Protein AF-A0A0R2RFJ9-F1 (afdb_monomer_lite)

Organism: NCBI:txid1655590

pLDDT: mean 85.54, std 13.29, range [42.47, 98.56]

Sequence (272 aa):
MATAYMTTFAGGTVNLLGNNNSTVYSGIRLNGSTTLNLAGDESLGTADLYVQGGTRTYNLGLTTGSSSAVTLANNLIITNGTTTTVMNIAPGDGKSLALNGLISSPSASGGLVSFGAGTISITGTNSYNAKSQIVGGGKLEVAKLATTTGSALGTAGEGTAANLTLDNGTLSYIGSGETNSRNFTIGTGGARIEANGTGLLRMNSTGTVATSGDGARTLTLAGANTANNSFYLKVADGAGGVTTVVKNGTGVWPLWVPVRLIRAGPRSGVGH

Foldseek 3Di:
DDDQDAAEDEEDEDEDAEDQQDSNQANYEYEYLYEYEDLYDAEHYDHEYHYEYPQHEYEYEHDPNYDQEHEHQEEHEDEYPDQRYEYEYEYEASHEYEYNYEYEYPDNHYEYEFEYQYEYEQADFYAHQAAYEFEHNGHYEYAFDAQPPGGSLHNNDAPDARRYEYELGEYEHAHCEDEHQHAHEYEQNAYEYEDAHNYEAENQHQEARHYDDADEYEYEYYYQAAYAHEDNHHYAQDHHYRYHYHYDYNHHYDYDDDDDPPPDDDPPDDDD

Structure (mmCIF, N/CA/C/O backbone):
data_AF-A0A0R2RFJ9-F1
#
_entry.id   AF-A0A0R2RFJ9-F1
#
loop_
_atom_site.group_PDB
_atom_site.id
_atom_site.type_symbol
_atom_site.label_atom_id
_atom_site.label_alt_id
_atom_site.label_comp_id
_atom_site.label_asym_id
_atom_site.label_entity_id
_atom_site.label_seq_id
_atom_site.pdbx_PDB_ins_code
_atom_site.Cartn_x
_atom_site.Cartn_y
_atom_site.Cartn_z
_atom_site.occupancy
_atom_site.B_iso_or_equiv
_atom_site.auth_seq_id
_atom_site.auth_comp_id
_atom_site.auth_asym_id
_atom_site.auth_atom_id
_atom_site.pdbx_PDB_model_num
ATOM 1 N N . MET A 1 1 ? 32.162 -10.722 -18.261 1.00 42.47 1 MET A N 1
ATOM 2 C CA . MET A 1 1 ? 31.371 -9.544 -17.850 1.00 42.47 1 MET A CA 1
ATOM 3 C C . MET A 1 1 ? 30.171 -9.471 -18.775 1.00 42.47 1 MET A C 1
ATOM 5 O O . MET A 1 1 ? 30.382 -9.378 -19.975 1.00 42.47 1 MET A O 1
ATOM 9 N N . ALA A 1 2 ? 28.949 -9.635 -18.268 1.00 45.03 2 ALA A N 1
ATOM 10 C CA . ALA A 1 2 ? 27.757 -9.479 -19.099 1.00 45.03 2 ALA A CA 1
ATOM 11 C C . ALA A 1 2 ? 27.531 -7.980 -19.338 1.00 45.03 2 ALA A C 1
ATOM 13 O O . ALA A 1 2 ? 27.410 -7.220 -18.379 1.00 45.03 2 ALA A O 1
ATOM 14 N N . THR A 1 3 ? 27.530 -7.549 -20.597 1.00 50.75 3 THR A N 1
ATOM 15 C CA . THR A 1 3 ? 27.195 -6.173 -20.973 1.00 50.75 3 THR A CA 1
ATOM 16 C C . THR A 1 3 ? 25.736 -5.921 -20.598 1.00 50.75 3 THR A C 1
ATOM 18 O O . THR A 1 3 ? 24.839 -6.530 -21.176 1.00 50.75 3 THR A O 1
ATOM 21 N N . ALA A 1 4 ? 25.486 -5.066 -19.605 1.00 53.50 4 ALA A N 1
ATOM 22 C CA . ALA A 1 4 ? 24.136 -4.601 -19.313 1.00 53.50 4 ALA A CA 1
ATOM 23 C C . ALA A 1 4 ? 23.712 -3.643 -20.434 1.00 53.50 4 ALA A C 1
ATOM 25 O O . ALA A 1 4 ? 24.302 -2.575 -20.601 1.00 53.50 4 ALA A O 1
ATOM 26 N N . TYR A 1 5 ? 22.721 -4.039 -21.227 1.00 61.53 5 TYR A N 1
ATOM 27 C CA . TYR A 1 5 ? 22.073 -3.131 -22.166 1.00 61.53 5 TYR A CA 1
ATOM 28 C C . TYR A 1 5 ? 21.188 -2.178 -21.358 1.00 61.53 5 TYR A C 1
ATOM 30 O O . TYR A 1 5 ? 20.535 -2.613 -20.422 1.00 61.53 5 TYR A O 1
ATOM 38 N N . MET A 1 6 ? 21.199 -0.879 -21.663 1.00 69.00 6 MET A N 1
ATOM 39 C CA . MET A 1 6 ? 20.204 0.059 -21.137 1.00 69.00 6 MET A CA 1
ATOM 40 C C . MET A 1 6 ? 19.249 0.417 -22.264 1.00 69.00 6 MET A C 1
ATOM 42 O O . MET A 1 6 ? 19.634 1.116 -23.203 1.00 69.00 6 MET A O 1
ATOM 46 N N . THR A 1 7 ? 18.001 -0.029 -22.164 1.00 76.94 7 THR A N 1
ATOM 47 C CA . THR A 1 7 ? 16.982 0.263 -23.177 1.00 76.94 7 THR A CA 1
ATOM 48 C C . THR A 1 7 ? 16.084 1.389 -22.685 1.00 76.94 7 THR A C 1
ATOM 50 O O . THR A 1 7 ? 15.430 1.262 -21.651 1.00 76.94 7 THR A O 1
ATOM 53 N N . THR A 1 8 ? 16.058 2.510 -23.411 1.00 83.31 8 THR A N 1
ATOM 54 C CA . THR A 1 8 ? 15.221 3.667 -23.061 1.00 83.31 8 THR A CA 1
ATOM 55 C C . THR A 1 8 ? 13.997 3.733 -23.966 1.00 83.31 8 THR A C 1
ATOM 57 O O . THR A 1 8 ? 14.134 3.759 -25.186 1.00 83.31 8 THR A O 1
ATOM 60 N N . PHE A 1 9 ? 12.810 3.822 -23.372 1.00 83.75 9 PHE A N 1
ATOM 61 C CA . PHE A 1 9 ? 11.545 3.990 -24.084 1.00 83.75 9 PHE A CA 1
ATOM 62 C C . PHE A 1 9 ? 10.891 5.306 -23.695 1.00 83.75 9 PHE A C 1
ATOM 64 O O . PHE A 1 9 ? 10.813 5.612 -22.505 1.00 83.75 9 PHE A O 1
ATOM 71 N N . ALA A 1 10 ? 10.377 6.065 -24.664 1.00 83.62 10 ALA A N 1
ATOM 72 C CA . ALA A 1 10 ? 9.783 7.367 -24.396 1.00 83.62 10 ALA A CA 1
ATOM 73 C C . ALA A 1 10 ? 8.363 7.523 -24.948 1.00 83.62 10 ALA A C 1
ATOM 75 O O . ALA A 1 10 ? 8.168 7.624 -26.155 1.00 83.62 10 ALA A O 1
ATOM 76 N N . GLY A 1 11 ? 7.385 7.598 -24.040 1.00 79.50 11 GLY A N 1
ATOM 77 C CA . GLY A 1 11 ? 5.966 7.719 -24.365 1.00 79.50 11 GLY A CA 1
ATOM 78 C C . GLY A 1 11 ? 5.347 6.427 -24.910 1.00 79.50 11 GLY A C 1
ATOM 79 O O . GLY A 1 11 ? 6.040 5.491 -25.302 1.00 79.50 11 GLY A O 1
ATOM 80 N N . GLY A 1 12 ? 4.014 6.386 -24.935 1.00 85.44 12 GLY A N 1
ATOM 81 C CA . GLY A 1 12 ? 3.258 5.296 -25.553 1.00 85.44 12 GLY A CA 1
ATOM 82 C C . GLY A 1 12 ? 3.237 4.008 -24.728 1.00 85.44 12 GLY A C 1
ATOM 83 O O . GLY A 1 12 ? 3.352 4.033 -23.503 1.00 85.44 12 GLY A O 1
ATOM 84 N N . THR A 1 13 ? 3.037 2.879 -25.409 1.00 86.50 13 THR A N 1
ATOM 85 C CA . THR A 1 13 ? 2.963 1.550 -24.788 1.00 86.50 13 THR A CA 1
ATOM 86 C C . THR A 1 13 ? 4.116 0.682 -25.272 1.00 86.50 13 THR A C 1
ATOM 88 O O . THR A 1 13 ? 4.321 0.530 -26.474 1.00 86.50 13 THR A O 1
ATOM 91 N N . VAL A 1 14 ? 4.842 0.092 -24.330 1.00 84.62 14 VAL A N 1
ATOM 92 C CA . VAL A 1 14 ? 5.913 -0.877 -24.543 1.00 84.62 14 VAL A CA 1
ATOM 93 C C . VAL A 1 14 ? 5.409 -2.223 -24.053 1.00 84.62 14 VAL A C 1
ATOM 95 O O . VAL A 1 14 ? 5.127 -2.385 -22.869 1.00 84.62 14 VAL A O 1
ATOM 98 N N . ASN A 1 15 ? 5.307 -3.191 -24.956 1.00 82.88 15 ASN A N 1
ATOM 99 C CA . ASN A 1 15 ? 4.945 -4.559 -24.610 1.00 82.88 15 ASN A CA 1
ATOM 100 C C . ASN A 1 15 ? 6.208 -5.417 -24.656 1.00 82.88 15 ASN A C 1
ATOM 102 O O . ASN A 1 15 ? 6.792 -5.585 -25.727 1.00 82.88 15 ASN A O 1
ATOM 106 N N . LEU A 1 16 ? 6.623 -5.958 -23.513 1.00 81.25 16 LEU A N 1
ATOM 107 C CA . LEU A 1 16 ? 7.670 -6.974 -23.468 1.00 81.25 16 LEU A CA 1
ATOM 108 C C . LEU A 1 16 ? 7.006 -8.344 -23.546 1.00 81.25 16 LEU A C 1
ATOM 110 O O . LEU A 1 16 ? 6.254 -8.727 -22.646 1.00 81.25 16 LEU A O 1
ATOM 114 N N . LEU A 1 17 ? 7.219 -9.025 -24.667 1.00 75.81 17 LEU A N 1
ATOM 115 C CA . LEU A 1 17 ? 6.609 -10.312 -24.990 1.00 75.81 17 LEU A CA 1
ATOM 116 C C . LEU A 1 17 ? 7.643 -11.432 -24.808 1.00 75.81 17 LEU A C 1
ATOM 118 O O . LEU A 1 17 ? 8.814 -11.240 -25.130 1.00 75.81 17 LEU A O 1
ATOM 122 N N . GLY A 1 18 ? 7.200 -12.620 -24.392 1.00 74.19 18 GLY A N 1
ATOM 123 C CA . GLY A 1 18 ? 8.079 -13.791 -24.261 1.00 74.19 18 GLY A CA 1
ATOM 124 C C . GLY A 1 18 ? 9.043 -13.695 -23.070 1.00 74.19 18 GLY A C 1
ATOM 125 O O . GLY A 1 18 ? 8.693 -13.119 -22.047 1.00 74.19 18 GLY A O 1
ATOM 126 N N . ASN A 1 19 ? 10.252 -14.255 -23.191 1.00 75.75 19 ASN A N 1
ATOM 127 C CA . ASN A 1 19 ? 11.196 -14.329 -22.070 1.00 75.75 19 ASN A CA 1
ATOM 128 C C . ASN A 1 19 ? 11.773 -12.958 -21.691 1.00 75.75 19 ASN A C 1
ATOM 130 O O . ASN A 1 19 ? 12.722 -12.459 -22.302 1.00 75.75 19 ASN A O 1
ATOM 134 N N . ASN A 1 20 ? 11.208 -12.390 -20.624 1.00 73.50 20 ASN A N 1
ATOM 135 C CA . ASN A 1 20 ? 11.595 -11.100 -20.059 1.00 73.50 20 ASN A CA 1
ATOM 136 C C . ASN A 1 20 ? 12.785 -11.200 -19.089 1.00 73.50 20 ASN A C 1
ATOM 138 O O . ASN A 1 20 ? 13.398 -10.181 -18.761 1.00 73.50 20 ASN A O 1
ATOM 142 N N . ASN A 1 21 ? 13.179 -12.413 -18.693 1.00 75.12 21 ASN A N 1
ATOM 143 C CA . ASN A 1 21 ? 14.357 -12.703 -17.875 1.00 75.12 21 ASN A CA 1
ATOM 144 C C . ASN A 1 21 ? 15.632 -12.8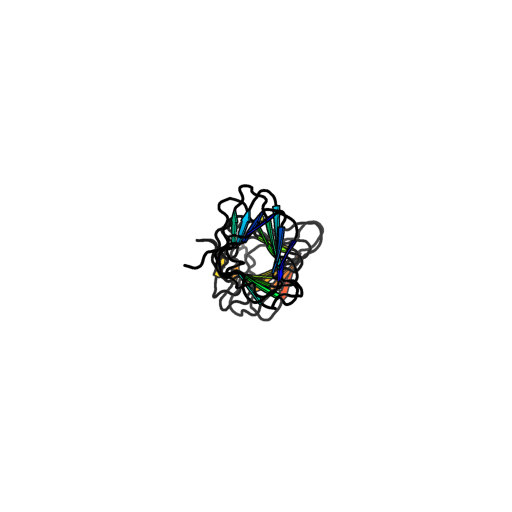09 -18.738 1.00 75.12 21 ASN A C 1
ATOM 146 O O . ASN A 1 21 ? 16.470 -13.695 -18.578 1.00 75.12 21 ASN A O 1
ATOM 150 N N . SER A 1 22 ? 15.759 -11.905 -19.708 1.00 69.62 22 SER A N 1
ATOM 151 C CA . SER A 1 22 ? 16.903 -11.807 -20.610 1.00 69.62 22 SER A CA 1
ATOM 152 C C . SER A 1 22 ? 17.732 -10.569 -20.280 1.00 69.62 22 SER A C 1
ATOM 154 O O . SER A 1 22 ? 17.201 -9.527 -19.892 1.00 69.62 22 SER A O 1
ATOM 156 N N . THR A 1 23 ? 19.047 -10.641 -20.500 1.00 65.56 23 THR A N 1
ATOM 157 C CA . THR A 1 23 ? 19.963 -9.495 -20.353 1.00 65.56 23 THR A CA 1
ATOM 158 C C . THR A 1 23 ? 19.635 -8.343 -21.308 1.00 65.56 23 THR A C 1
ATOM 160 O O . THR A 1 23 ? 20.031 -7.208 -21.048 1.00 65.56 23 THR A O 1
ATOM 163 N N . VAL A 1 24 ? 18.872 -8.609 -22.374 1.00 64.12 24 VAL A N 1
ATOM 164 C CA . VAL A 1 24 ? 18.349 -7.606 -23.320 1.00 64.12 24 VAL A CA 1
ATOM 165 C C . VAL A 1 24 ? 17.379 -6.631 -22.642 1.00 64.12 24 VAL A C 1
ATOM 167 O O . VAL A 1 24 ? 17.344 -5.450 -22.984 1.00 64.12 24 VAL A O 1
ATOM 170 N N . TYR A 1 25 ? 16.622 -7.111 -21.653 1.00 71.06 25 TYR A N 1
ATOM 171 C CA . TYR A 1 25 ? 15.654 -6.322 -20.882 1.00 71.06 25 TYR A CA 1
ATOM 172 C C . TYR A 1 25 ? 16.208 -5.862 -19.530 1.00 71.06 25 TYR A C 1
ATOM 174 O O . TYR A 1 25 ? 15.471 -5.383 -18.671 1.00 71.06 25 TYR A O 1
ATOM 182 N N . SER A 1 26 ? 17.519 -5.995 -19.338 1.00 70.94 26 SER A N 1
ATOM 183 C CA . SER A 1 26 ? 18.229 -5.382 -18.222 1.00 70.94 26 SER A CA 1
ATOM 184 C C . SER A 1 26 ? 18.178 -3.850 -18.357 1.00 70.94 26 SER A C 1
ATOM 186 O O . SER A 1 26 ? 18.133 -3.329 -19.467 1.00 70.94 26 SER A O 1
ATOM 188 N N . GLY A 1 27 ? 18.128 -3.110 -17.246 1.00 76.75 27 GLY A N 1
ATOM 189 C CA . GLY A 1 27 ? 18.356 -1.658 -17.235 1.00 76.75 27 GLY A CA 1
ATOM 190 C C . GLY A 1 27 ? 17.344 -0.829 -18.033 1.00 76.75 27 GLY A C 1
ATOM 191 O O . GLY A 1 27 ? 17.726 0.156 -18.673 1.00 76.75 27 GLY A O 1
ATOM 192 N N . ILE A 1 28 ? 16.066 -1.220 -18.033 1.00 84.56 28 ILE A N 1
ATOM 193 C CA . ILE A 1 28 ? 15.008 -0.484 -18.738 1.00 84.56 28 ILE A CA 1
ATOM 194 C C . ILE A 1 28 ? 14.825 0.894 -18.112 1.00 84.56 28 ILE A C 1
ATOM 196 O O . ILE A 1 28 ? 14.690 1.032 -16.898 1.00 84.56 28 ILE A O 1
ATOM 200 N N . ARG A 1 29 ? 14.748 1.919 -18.960 1.00 87.25 29 ARG A N 1
ATOM 201 C CA . ARG A 1 29 ? 14.409 3.285 -18.574 1.00 87.25 29 ARG A CA 1
ATOM 202 C C . ARG A 1 29 ? 13.150 3.743 -19.296 1.00 87.25 29 ARG A C 1
ATOM 204 O O . ARG A 1 29 ? 13.116 3.818 -20.522 1.00 87.25 29 ARG A O 1
ATOM 211 N N . LEU A 1 30 ? 12.117 4.076 -18.535 1.00 86.50 30 LEU A N 1
ATOM 212 C CA . LEU A 1 30 ? 10.879 4.647 -19.050 1.00 86.50 30 LEU A CA 1
ATOM 213 C C . LEU A 1 30 ? 10.932 6.172 -18.920 1.00 86.50 30 LEU A C 1
ATOM 215 O O . LEU A 1 30 ? 11.054 6.692 -17.813 1.00 86.50 30 LEU A O 1
ATOM 219 N N . ASN A 1 31 ? 10.808 6.867 -20.051 1.00 82.69 31 ASN A N 1
ATOM 220 C CA . ASN A 1 31 ? 10.899 8.319 -20.192 1.00 82.69 31 ASN A CA 1
ATOM 221 C C . ASN A 1 31 ? 9.645 8.914 -20.830 1.00 82.69 31 ASN A C 1
ATOM 223 O O . ASN A 1 31 ? 9.622 9.232 -22.011 1.00 82.69 31 ASN A O 1
ATOM 227 N N . GLY A 1 32 ? 8.561 9.127 -20.113 1.00 78.19 32 GLY A N 1
ATOM 228 C CA . GLY A 1 32 ? 7.307 9.380 -20.827 1.00 78.19 32 GLY A CA 1
ATOM 229 C C . GLY A 1 32 ? 6.125 9.222 -19.932 1.00 78.19 32 GLY A C 1
ATOM 230 O O . GLY A 1 32 ? 6.245 8.611 -18.886 1.00 78.19 32 GLY A O 1
ATOM 231 N N . SER A 1 33 ? 4.963 9.712 -20.339 1.00 81.94 33 SER A N 1
ATOM 232 C CA . SER A 1 33 ? 3.791 8.945 -19.937 1.00 81.94 33 SER A CA 1
ATOM 233 C C . SER A 1 33 ? 3.873 7.635 -20.721 1.00 81.94 33 SER A C 1
ATOM 235 O O . SER A 1 33 ? 3.503 7.599 -21.895 1.00 81.94 33 SER A O 1
ATOM 237 N N . THR A 1 34 ? 4.507 6.626 -20.119 1.00 83.31 34 THR A N 1
ATOM 238 C CA . THR A 1 34 ? 4.822 5.341 -20.749 1.00 83.31 34 THR A CA 1
ATOM 239 C C . THR A 1 34 ? 4.116 4.228 -19.990 1.00 83.31 34 THR A C 1
ATOM 241 O O . THR A 1 34 ? 4.196 4.142 -18.764 1.00 83.31 34 THR A O 1
ATOM 244 N N . THR A 1 35 ? 3.466 3.345 -20.732 1.00 85.00 35 THR A N 1
ATOM 245 C CA . THR A 1 35 ? 2.919 2.091 -20.221 1.00 85.00 35 THR A CA 1
ATOM 246 C C . THR A 1 35 ? 3.886 0.969 -20.563 1.00 85.00 35 THR A C 1
ATOM 248 O O . THR A 1 35 ? 4.157 0.741 -21.736 1.00 85.00 35 THR A O 1
ATOM 251 N N . LEU A 1 36 ? 4.412 0.276 -19.561 1.00 86.50 36 LEU A N 1
ATOM 252 C CA . LEU A 1 36 ? 5.177 -0.952 -19.715 1.00 86.50 36 LEU A CA 1
ATOM 253 C C . LEU A 1 36 ? 4.275 -2.138 -19.371 1.00 86.50 36 LEU A C 1
ATOM 255 O O . LEU A 1 36 ? 3.894 -2.328 -18.217 1.00 86.50 36 LEU A O 1
ATOM 259 N N . ASN A 1 37 ? 3.954 -2.949 -20.370 1.00 84.94 37 ASN A N 1
ATOM 260 C CA . ASN A 1 37 ? 3.232 -4.198 -20.187 1.00 84.94 37 ASN A CA 1
ATOM 261 C C . ASN A 1 37 ? 4.222 -5.360 -20.216 1.00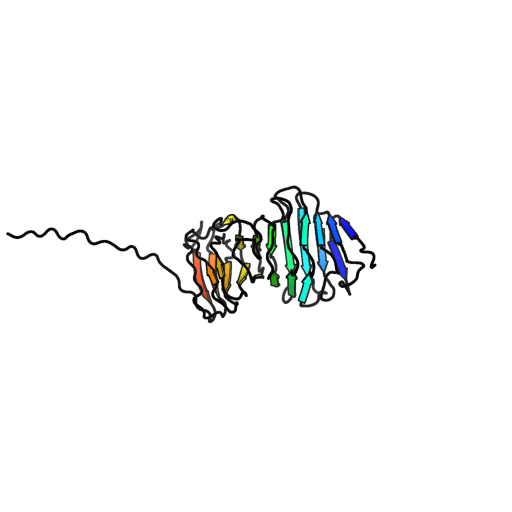 84.94 37 ASN A C 1
ATOM 263 O O . ASN A 1 37 ? 4.926 -5.564 -21.208 1.00 84.94 37 ASN A O 1
ATOM 267 N N . LEU A 1 38 ? 4.250 -6.145 -19.144 1.00 81.62 38 LEU A N 1
ATOM 268 C CA . LEU A 1 38 ? 5.060 -7.355 -19.045 1.00 81.62 38 LEU A CA 1
ATOM 269 C C . LEU A 1 38 ? 4.219 -8.552 -19.486 1.00 81.62 38 LEU A C 1
ATOM 271 O O . LEU A 1 38 ? 3.604 -9.197 -18.649 1.00 81.62 38 LEU A O 1
ATOM 275 N N . ALA A 1 39 ? 4.139 -8.848 -20.780 1.00 70.88 39 ALA A N 1
ATOM 276 C CA . ALA A 1 39 ? 3.330 -9.941 -21.339 1.00 70.88 39 ALA A CA 1
ATOM 277 C C . ALA A 1 39 ? 4.128 -11.253 -21.503 1.00 70.88 39 ALA A C 1
ATOM 279 O O . ALA A 1 39 ? 3.933 -11.990 -22.465 1.00 70.88 39 ALA A O 1
ATOM 280 N N . GLY A 1 40 ? 5.066 -11.503 -20.589 1.00 66.00 40 GLY A N 1
ATOM 281 C CA . GLY A 1 40 ? 6.046 -12.583 -20.663 1.00 66.00 40 GLY A CA 1
ATOM 282 C C . GLY A 1 40 ? 6.316 -13.248 -19.314 1.00 66.00 40 GLY A C 1
ATOM 283 O O . GLY A 1 40 ? 5.654 -12.922 -18.324 1.00 66.00 40 GLY A O 1
ATOM 284 N N . ASP A 1 41 ? 7.260 -14.183 -19.275 1.00 64.56 41 ASP A N 1
ATOM 285 C CA . ASP A 1 41 ? 7.498 -15.086 -18.146 1.00 64.56 41 ASP A CA 1
ATOM 286 C C . ASP A 1 41 ? 8.268 -14.461 -16.970 1.00 64.56 41 ASP A C 1
ATOM 288 O O . ASP A 1 41 ? 9.274 -13.779 -17.137 1.00 64.56 41 ASP A O 1
ATOM 292 N N . GLU A 1 42 ? 7.717 -14.743 -15.782 1.00 66.75 42 GLU A N 1
ATOM 293 C CA . GLU A 1 42 ? 8.222 -14.806 -14.397 1.00 66.75 42 GLU A CA 1
ATOM 294 C C . GLU A 1 42 ? 9.133 -13.705 -13.823 1.00 66.75 42 GLU A C 1
ATOM 296 O O . GLU A 1 42 ? 9.043 -13.456 -12.618 1.00 66.75 42 GLU A O 1
ATOM 301 N N . SER A 1 43 ? 9.957 -12.999 -14.606 1.00 72.44 43 SER A N 1
ATOM 302 C CA . SER A 1 43 ? 10.811 -11.918 -14.097 1.00 72.44 43 SER A CA 1
ATOM 303 C C . SER A 1 43 ? 11.208 -10.868 -15.142 1.00 72.44 43 SER A C 1
ATOM 305 O O . SER A 1 43 ? 11.401 -11.188 -16.312 1.00 72.44 43 SER A O 1
ATOM 307 N N . LEU A 1 44 ? 11.390 -9.611 -14.716 1.00 73.94 44 LEU A N 1
ATOM 308 C CA . LEU A 1 44 ? 11.993 -8.550 -15.536 1.00 73.94 44 LEU A CA 1
ATOM 309 C C . LEU A 1 44 ? 13.513 -8.476 -15.314 1.00 73.94 44 LEU A C 1
ATOM 311 O O . LEU A 1 44 ? 13.951 -7.879 -14.330 1.00 73.94 44 LEU A O 1
ATOM 315 N N . GLY A 1 45 ? 14.290 -9.021 -16.257 1.00 68.94 45 GLY A N 1
ATOM 316 C CA . GLY A 1 45 ? 15.744 -8.845 -16.382 1.00 68.94 45 GLY A CA 1
ATOM 317 C C . GLY A 1 45 ? 16.575 -9.048 -15.101 1.00 68.94 45 GLY A C 1
ATOM 318 O O . GLY A 1 45 ? 16.115 -9.568 -14.087 1.00 68.94 45 GLY A O 1
ATOM 319 N N . THR A 1 46 ? 17.842 -8.619 -15.142 1.00 73.06 46 THR A N 1
ATOM 320 C CA . THR A 1 46 ? 18.784 -8.719 -14.005 1.00 73.06 46 THR A CA 1
ATOM 321 C C . THR A 1 46 ? 19.274 -7.364 -13.485 1.00 73.06 46 THR A C 1
ATOM 323 O O . THR A 1 46 ? 20.216 -7.330 -12.700 1.00 73.06 46 THR A O 1
ATOM 326 N N . ALA A 1 47 ? 18.693 -6.248 -13.929 1.00 80.81 47 ALA A N 1
ATOM 327 C CA . ALA A 1 47 ? 19.036 -4.916 -13.430 1.00 80.81 47 ALA A CA 1
ATOM 328 C C . ALA A 1 47 ? 17.786 -4.078 -13.155 1.00 80.81 47 ALA A C 1
ATOM 330 O O . ALA A 1 47 ? 16.663 -4.508 -13.415 1.00 80.81 47 ALA A O 1
ATOM 331 N N . ASP A 1 48 ? 18.010 -2.889 -12.606 1.00 86.75 48 ASP A N 1
ATOM 332 C CA . ASP A 1 48 ? 16.967 -1.995 -12.119 1.00 86.75 48 ASP A CA 1
ATOM 333 C C . ASP A 1 48 ? 16.043 -1.484 -13.237 1.00 86.75 48 ASP A C 1
ATOM 335 O O . ASP A 1 48 ? 16.466 -1.240 -14.373 1.00 86.75 48 ASP A O 1
ATOM 339 N N . LEU A 1 49 ? 14.776 -1.266 -12.879 1.00 87.50 49 LEU A N 1
ATOM 340 C CA . LEU A 1 49 ? 13.804 -0.541 -13.690 1.00 87.50 49 LEU A CA 1
ATOM 341 C C . LEU A 1 49 ? 13.832 0.939 -13.295 1.00 87.50 49 LEU A C 1
ATOM 343 O O . LEU A 1 49 ? 13.520 1.299 -12.160 1.00 87.50 49 LEU A O 1
ATOM 347 N N . TYR A 1 50 ? 14.160 1.807 -14.246 1.00 86.88 50 TYR A N 1
ATOM 348 C CA . TYR A 1 50 ? 14.193 3.253 -14.061 1.00 86.88 50 TYR A CA 1
ATOM 349 C C . TYR A 1 50 ? 12.948 3.914 -14.646 1.00 86.88 50 TYR A C 1
ATOM 351 O O . TYR A 1 50 ? 12.550 3.647 -15.779 1.00 86.88 50 TYR A O 1
ATOM 359 N N . VAL A 1 51 ? 12.381 4.857 -13.903 1.00 84.75 51 VAL A N 1
ATOM 360 C CA . VAL A 1 51 ? 11.232 5.671 -14.311 1.00 84.75 51 VAL A CA 1
ATOM 361 C C . VAL A 1 51 ? 11.611 7.150 -14.191 1.00 84.75 51 VAL A C 1
ATOM 363 O O . VAL A 1 51 ? 11.925 7.585 -13.083 1.00 84.75 51 VAL A O 1
ATOM 366 N N . GLN A 1 52 ? 11.641 7.920 -15.294 1.00 78.56 52 GLN A N 1
ATOM 367 C CA . GLN A 1 52 ? 12.238 9.274 -15.323 1.00 78.56 52 GLN A CA 1
ATOM 368 C C . GLN A 1 52 ? 11.552 10.276 -16.269 1.00 78.56 52 GLN A C 1
ATOM 370 O O . GLN A 1 52 ? 11.111 9.917 -17.348 1.00 78.56 52 GLN A O 1
ATOM 375 N N . GLY A 1 53 ? 11.547 11.578 -15.944 1.00 66.19 53 GLY A N 1
ATOM 376 C CA . GLY A 1 53 ? 11.350 12.643 -16.954 1.00 66.19 53 GLY A CA 1
ATOM 377 C C . GLY A 1 53 ? 10.136 13.580 -16.821 1.00 66.19 53 GLY A C 1
ATOM 378 O O . GLY A 1 53 ? 9.407 13.764 -17.789 1.00 66.19 53 GLY A O 1
ATOM 379 N N . GLY A 1 54 ? 9.949 14.243 -15.678 1.00 64.06 54 GLY A N 1
ATOM 380 C CA . GLY A 1 54 ? 8.917 15.267 -15.407 1.00 64.06 54 GLY A CA 1
ATOM 381 C C . GLY A 1 54 ? 7.552 14.728 -14.941 1.00 64.06 54 GLY A C 1
ATOM 382 O O . GLY A 1 54 ? 7.370 13.519 -14.856 1.00 64.06 54 GLY A O 1
ATOM 383 N N . THR A 1 55 ? 6.584 15.609 -14.640 1.00 61.31 55 THR A N 1
ATOM 384 C CA . THR A 1 55 ? 5.208 15.259 -14.204 1.00 61.31 55 THR A CA 1
ATOM 385 C C . THR A 1 55 ? 4.544 14.250 -15.144 1.00 61.31 55 THR A C 1
ATOM 387 O O . THR A 1 55 ? 4.063 14.633 -16.212 1.00 61.31 55 THR A O 1
ATOM 390 N N . ARG A 1 56 ? 4.539 12.961 -14.784 1.00 71.62 56 ARG A N 1
ATOM 391 C CA . ARG A 1 56 ? 4.138 11.871 -15.686 1.00 71.62 56 ARG A CA 1
ATOM 392 C C . ARG A 1 56 ? 3.511 10.698 -14.945 1.00 71.62 56 ARG A C 1
ATOM 394 O O . ARG A 1 56 ? 3.780 10.470 -13.766 1.00 71.62 56 ARG A O 1
ATOM 401 N N . THR A 1 57 ? 2.674 9.972 -15.680 1.00 72.12 57 THR A N 1
ATOM 402 C CA . THR A 1 57 ? 2.062 8.713 -15.252 1.00 72.12 57 THR A CA 1
ATOM 403 C C . THR A 1 57 ? 2.784 7.566 -15.934 1.00 72.12 57 THR A C 1
ATOM 405 O O . THR A 1 57 ? 2.814 7.502 -17.163 1.00 72.12 57 THR A O 1
ATOM 408 N N . TYR A 1 58 ? 3.340 6.662 -15.139 1.00 77.50 58 TYR A N 1
ATOM 409 C CA . TYR A 1 58 ? 3.933 5.425 -15.630 1.00 77.50 58 TYR A CA 1
ATOM 410 C C . TYR A 1 58 ? 3.035 4.280 -15.233 1.00 77.50 58 TYR A C 1
ATOM 412 O O . TYR A 1 58 ? 2.643 4.199 -14.074 1.00 77.50 58 TYR A O 1
ATOM 420 N N . ASN A 1 59 ? 2.704 3.418 -16.183 1.00 79.81 59 ASN A N 1
ATOM 421 C CA . ASN A 1 59 ? 1.896 2.242 -15.902 1.00 79.81 59 ASN A CA 1
ATOM 422 C C . ASN A 1 59 ? 2.781 1.005 -16.015 1.00 79.81 59 ASN A C 1
ATOM 424 O O . ASN A 1 59 ? 3.458 0.834 -17.025 1.00 79.81 59 ASN A O 1
ATOM 428 N N . LEU A 1 60 ? 2.762 0.144 -15.006 1.00 83.12 60 LEU A N 1
ATOM 429 C CA . LEU A 1 60 ? 3.308 -1.206 -15.073 1.00 83.12 60 LEU A CA 1
ATOM 430 C C . LEU A 1 60 ? 2.156 -2.196 -14.990 1.00 83.12 60 LEU A C 1
ATOM 432 O O . LEU A 1 60 ? 1.485 -2.288 -13.962 1.00 83.12 60 LEU A O 1
ATOM 436 N N . GLY A 1 61 ? 1.911 -2.901 -16.087 1.00 81.81 61 GLY A N 1
ATOM 437 C CA . GLY A 1 61 ? 0.792 -3.826 -16.217 1.00 81.81 61 GLY A CA 1
ATOM 438 C C . GLY A 1 61 ? 1.238 -5.260 -16.464 1.00 81.81 61 GLY A C 1
ATOM 439 O O . GLY A 1 61 ? 2.226 -5.506 -17.160 1.00 81.81 61 GLY A O 1
ATOM 440 N N . LEU A 1 62 ? 0.464 -6.212 -15.940 1.00 82.12 62 LEU A N 1
ATOM 441 C CA . LEU A 1 62 ? 0.439 -7.591 -16.438 1.00 82.12 62 LEU A CA 1
ATOM 442 C C . LEU A 1 62 ? -0.836 -7.742 -17.271 1.00 82.12 62 LEU A C 1
ATOM 444 O O . LEU A 1 62 ? -1.933 -7.485 -16.779 1.00 82.12 62 LEU A O 1
ATOM 448 N N . THR A 1 63 ? -0.686 -8.132 -18.532 1.00 74.62 63 THR A N 1
ATOM 449 C CA . THR A 1 63 ? -1.776 -8.264 -19.510 1.00 74.62 63 THR A CA 1
ATOM 450 C C . THR A 1 63 ? -2.205 -9.727 -19.662 1.00 74.62 63 THR A C 1
ATOM 452 O O . THR A 1 63 ? -1.686 -10.617 -18.989 1.00 74.62 63 THR A O 1
ATOM 455 N N . THR A 1 64 ? -3.166 -10.010 -20.544 1.00 71.50 64 THR A N 1
ATOM 456 C CA . THR A 1 64 ? -3.684 -11.372 -20.773 1.00 71.50 64 THR A CA 1
ATOM 457 C C . THR A 1 64 ? -2.607 -12.375 -21.204 1.00 71.50 64 THR A C 1
ATOM 459 O O . THR A 1 64 ? -2.749 -13.559 -20.915 1.00 71.50 64 THR A O 1
ATOM 462 N N . GLY A 1 65 ? -1.520 -11.913 -21.833 1.00 72.31 65 GLY A N 1
ATOM 463 C CA . GLY A 1 65 ? -0.374 -12.746 -22.220 1.00 72.31 65 GLY A CA 1
ATOM 464 C C . GLY A 1 65 ? 0.651 -13.011 -21.109 1.00 72.31 65 GLY A C 1
ATOM 465 O O . GLY A 1 65 ? 1.566 -13.798 -21.315 1.00 72.31 65 GLY A O 1
ATOM 466 N N . SER A 1 66 ? 0.530 -12.371 -19.944 1.00 80.94 66 SER A N 1
ATOM 467 C CA . SER A 1 66 ? 1.487 -12.514 -18.837 1.00 80.94 66 SER A CA 1
ATOM 468 C C . SER A 1 66 ? 1.339 -13.838 -18.088 1.00 80.94 66 SER A C 1
ATOM 470 O O . SER A 1 66 ? 0.219 -14.326 -17.888 1.00 80.94 66 SER A O 1
ATOM 472 N N . SER A 1 67 ? 2.443 -14.342 -17.526 1.00 84.75 67 SER A N 1
ATOM 473 C CA . SER A 1 67 ? 2.387 -15.353 -16.460 1.00 84.75 67 SER A CA 1
ATOM 474 C C . SER A 1 67 ? 1.505 -14.888 -15.299 1.00 84.75 67 SER A C 1
ATOM 476 O O . SER A 1 67 ? 1.370 -13.692 -15.036 1.00 84.75 67 SER A O 1
ATOM 478 N N . SER A 1 68 ? 0.880 -15.835 -14.594 1.00 87.94 68 SER A N 1
ATOM 479 C CA . SER A 1 68 ? 0.016 -15.515 -13.447 1.00 87.94 68 SER A CA 1
ATOM 480 C C . SER A 1 68 ? 0.770 -14.899 -12.270 1.00 87.94 68 SER A C 1
ATOM 482 O O . SER A 1 68 ? 0.173 -14.172 -11.482 1.00 87.94 68 SER A O 1
ATOM 484 N N . ALA A 1 69 ? 2.079 -15.119 -12.189 1.00 88.62 69 ALA A N 1
ATOM 485 C CA . ALA A 1 69 ? 2.971 -14.421 -11.280 1.00 88.62 69 ALA A CA 1
ATOM 486 C C . ALA A 1 69 ? 4.184 -13.894 -12.055 1.00 88.62 69 ALA A C 1
ATOM 488 O O . ALA A 1 69 ? 4.761 -14.611 -12.874 1.00 88.62 69 ALA A O 1
ATOM 489 N N . VAL A 1 70 ? 4.558 -12.643 -11.799 1.00 87.06 70 VAL A N 1
ATOM 490 C CA . VAL A 1 70 ? 5.769 -12.007 -12.333 1.00 87.06 70 VAL A CA 1
ATOM 491 C C . VAL A 1 70 ? 6.503 -11.324 -11.188 1.00 87.06 70 VAL A C 1
ATOM 493 O O . VAL A 1 70 ? 5.882 -10.785 -10.272 1.00 87.06 70 VAL A O 1
ATOM 496 N N . THR A 1 71 ? 7.829 -11.329 -11.241 1.00 87.06 71 THR A N 1
ATOM 497 C CA . THR A 1 71 ? 8.691 -10.709 -10.237 1.00 87.06 71 THR A CA 1
ATOM 498 C C . THR A 1 71 ? 9.521 -9.586 -10.851 1.00 87.06 71 THR A C 1
ATOM 500 O O . THR A 1 71 ? 10.183 -9.753 -11.870 1.00 87.06 71 THR A O 1
ATOM 503 N N . LEU A 1 72 ? 9.552 -8.427 -10.206 1.00 87.38 72 LEU A N 1
ATOM 504 C CA . LEU A 1 72 ? 10.630 -7.465 -10.386 1.00 87.38 72 LEU A CA 1
ATOM 505 C C . LEU A 1 72 ? 11.682 -7.749 -9.314 1.00 87.38 72 LEU A C 1
ATOM 507 O O . LEU A 1 72 ? 11.524 -7.369 -8.152 1.00 87.38 72 LEU A O 1
ATOM 511 N N . ALA A 1 73 ? 12.725 -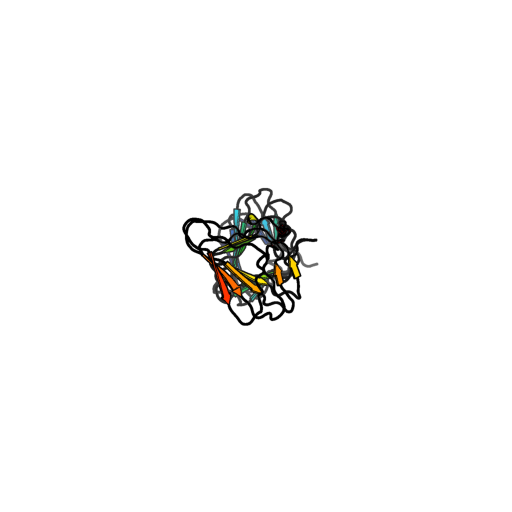8.485 -9.699 1.00 84.69 73 ALA A N 1
ATOM 512 C CA . ALA A 1 73 ? 13.741 -8.958 -8.761 1.00 84.69 73 ALA A CA 1
ATOM 513 C C . ALA A 1 73 ? 14.652 -7.828 -8.249 1.00 84.69 73 ALA A C 1
ATOM 515 O O . ALA A 1 73 ? 15.123 -7.884 -7.116 1.00 84.69 73 ALA A O 1
ATOM 516 N N . ASN A 1 74 ? 14.879 -6.811 -9.083 1.00 88.50 74 ASN A N 1
ATOM 517 C CA . ASN A 1 74 ? 15.784 -5.693 -8.818 1.00 88.50 74 ASN A CA 1
ATOM 518 C C . ASN A 1 74 ? 15.016 -4.421 -8.437 1.00 88.50 74 ASN A C 1
ATOM 520 O O . ASN A 1 74 ? 13.807 -4.456 -8.196 1.00 88.50 74 ASN A O 1
ATOM 524 N N . ASN A 1 75 ? 15.716 -3.292 -8.338 1.00 89.88 75 ASN A N 1
ATOM 525 C CA . ASN A 1 75 ? 15.131 -2.069 -7.808 1.00 89.88 75 ASN A CA 1
ATOM 526 C C . ASN A 1 75 ? 14.165 -1.425 -8.808 1.00 89.88 75 ASN A C 1
ATOM 528 O O . ASN A 1 75 ? 14.377 -1.445 -10.024 1.00 89.88 75 ASN A O 1
ATOM 532 N N . LEU A 1 76 ? 13.135 -0.777 -8.270 1.00 89.75 76 LEU A N 1
ATOM 533 C CA . LEU A 1 76 ? 12.312 0.183 -8.996 1.00 89.75 76 LEU A CA 1
ATOM 534 C C . LEU A 1 76 ? 12.762 1.588 -8.591 1.00 89.75 76 LEU A C 1
ATOM 536 O O . LEU A 1 76 ? 12.528 2.037 -7.467 1.00 89.75 76 LEU A O 1
ATOM 540 N N . ILE A 1 77 ? 13.419 2.291 -9.507 1.00 88.69 77 ILE A N 1
ATOM 541 C CA . ILE A 1 77 ? 14.023 3.597 -9.243 1.00 88.69 77 ILE A CA 1
ATOM 542 C C . ILE A 1 77 ? 13.197 4.685 -9.926 1.00 88.69 77 ILE A C 1
ATOM 544 O O . ILE A 1 77 ? 13.298 4.922 -11.134 1.00 88.69 77 ILE A O 1
ATOM 548 N N . ILE A 1 78 ? 12.410 5.402 -9.127 1.00 86.12 78 ILE A N 1
ATOM 549 C CA . ILE A 1 78 ? 11.574 6.516 -9.571 1.00 86.12 78 ILE A CA 1
ATOM 550 C C . ILE A 1 78 ? 12.406 7.795 -9.487 1.00 86.12 78 ILE A C 1
ATOM 552 O O . ILE A 1 78 ? 12.510 8.443 -8.450 1.00 86.12 78 ILE A O 1
ATOM 556 N N . THR A 1 79 ? 13.058 8.144 -10.589 1.00 77.62 79 THR A N 1
ATOM 557 C CA . THR A 1 79 ? 14.025 9.241 -10.671 1.00 77.62 79 THR A CA 1
ATOM 558 C C . THR A 1 79 ? 13.374 10.444 -11.338 1.00 77.62 79 THR A C 1
ATOM 560 O O . THR A 1 79 ? 13.432 10.605 -12.555 1.00 77.62 79 THR A O 1
ATOM 563 N N . ASN A 1 80 ? 12.727 11.308 -10.550 1.00 69.12 80 ASN A N 1
ATOM 564 C CA . ASN A 1 80 ? 12.142 12.526 -11.099 1.00 69.12 80 ASN A CA 1
ATOM 565 C C . ASN A 1 80 ? 12.287 13.748 -10.193 1.00 69.12 80 ASN A C 1
ATOM 567 O O . ASN A 1 80 ? 12.185 13.643 -8.981 1.00 69.12 80 ASN A O 1
ATOM 571 N N . GLY A 1 81 ? 12.524 14.922 -10.770 1.00 54.66 81 GLY A N 1
ATOM 572 C CA . GLY A 1 81 ? 12.757 16.167 -10.027 1.00 54.66 81 GLY A CA 1
ATOM 573 C C . GLY A 1 81 ? 11.489 16.894 -9.557 1.00 54.66 81 GLY A C 1
ATOM 574 O O . GLY A 1 81 ? 11.610 18.000 -9.043 1.00 54.66 81 GLY A O 1
ATOM 575 N N . THR A 1 82 ? 10.282 16.335 -9.751 1.00 59.78 82 THR A N 1
ATOM 576 C CA . THR A 1 82 ? 9.004 17.029 -9.476 1.00 59.78 82 THR A CA 1
ATOM 577 C C . THR A 1 82 ? 8.006 16.170 -8.693 1.00 59.78 82 THR A C 1
ATOM 579 O O . THR A 1 82 ? 7.847 14.985 -8.966 1.00 59.78 82 THR A O 1
ATOM 582 N N . THR A 1 83 ? 7.278 16.778 -7.750 1.00 57.81 83 THR A N 1
ATOM 583 C CA . THR A 1 83 ? 6.400 16.154 -6.727 1.00 57.81 83 THR A CA 1
ATOM 584 C C . THR A 1 83 ? 5.181 15.365 -7.237 1.00 57.81 83 THR A C 1
ATOM 586 O O . THR A 1 83 ? 4.419 14.823 -6.443 1.00 57.81 83 THR A O 1
ATOM 589 N N . THR A 1 84 ? 4.969 15.275 -8.547 1.00 65.44 84 THR A N 1
ATOM 590 C CA . THR A 1 84 ? 3.718 14.803 -9.173 1.00 65.44 84 THR A CA 1
ATOM 591 C C . THR A 1 84 ? 3.867 13.508 -9.969 1.00 65.44 84 THR A C 1
ATOM 593 O O . THR A 1 84 ? 2.919 13.073 -10.617 1.00 65.44 84 THR A O 1
ATOM 596 N N . THR A 1 85 ? 5.048 12.884 -9.963 1.00 74.12 85 THR A N 1
ATOM 597 C CA . THR A 1 85 ? 5.233 11.594 -10.645 1.00 74.12 85 THR A CA 1
ATOM 598 C C . THR A 1 85 ? 4.470 10.498 -9.918 1.00 74.12 85 THR A C 1
ATOM 600 O O . THR A 1 85 ? 4.629 10.338 -8.704 1.00 74.12 85 THR A O 1
ATOM 603 N N . VAL A 1 86 ? 3.682 9.736 -10.674 1.00 77.94 86 VAL A N 1
ATOM 604 C CA . VAL A 1 86 ? 2.894 8.610 -10.173 1.00 77.94 86 VAL A CA 1
ATOM 605 C C . VAL A 1 86 ? 3.285 7.345 -10.927 1.00 77.94 86 VAL A C 1
ATOM 607 O O . VAL A 1 86 ? 3.309 7.326 -12.161 1.00 77.94 86 VAL A O 1
ATOM 610 N N . MET A 1 87 ? 3.579 6.292 -10.167 1.00 87.19 87 MET A N 1
ATOM 611 C CA . MET A 1 87 ? 3.745 4.939 -10.672 1.00 87.19 87 MET A CA 1
ATOM 612 C C . MET A 1 87 ? 2.446 4.167 -10.448 1.00 87.19 87 MET A C 1
ATOM 614 O O . MET A 1 87 ? 2.177 3.699 -9.342 1.00 87.19 87 MET A O 1
ATOM 618 N N . ASN A 1 88 ? 1.650 4.031 -11.500 1.00 89.06 88 ASN A N 1
ATOM 619 C CA . ASN A 1 88 ? 0.512 3.131 -11.519 1.00 89.06 88 ASN A CA 1
ATOM 620 C C . ASN A 1 88 ? 1.008 1.709 -11.761 1.00 89.06 88 ASN A C 1
ATOM 622 O O . ASN A 1 88 ? 1.753 1.440 -12.704 1.00 89.06 88 ASN A O 1
ATOM 626 N N . ILE A 1 89 ? 0.561 0.780 -10.936 1.00 91.06 89 ILE A N 1
ATOM 627 C CA . ILE A 1 89 ? 0.848 -0.637 -11.083 1.00 91.06 89 ILE A CA 1
ATOM 628 C C . ILE A 1 89 ? -0.492 -1.358 -11.097 1.00 91.06 89 ILE A C 1
ATOM 630 O O . ILE A 1 89 ? -1.275 -1.247 -10.153 1.00 91.06 89 ILE A O 1
ATOM 634 N N . ALA A 1 90 ? -0.758 -2.054 -12.197 1.00 90.31 90 ALA A N 1
ATOM 635 C CA . ALA A 1 90 ? -2.043 -2.677 -12.465 1.00 90.31 90 ALA A CA 1
ATOM 636 C C . ALA A 1 90 ? -1.865 -4.090 -13.028 1.00 90.31 90 ALA A C 1
ATOM 638 O O . ALA A 1 90 ? -1.963 -4.302 -14.242 1.00 90.31 90 ALA A O 1
ATOM 639 N N . PRO A 1 91 ? -1.571 -5.083 -12.172 1.00 88.62 91 PRO A N 1
ATOM 640 C CA . PRO A 1 91 ? -1.637 -6.472 -12.586 1.00 88.62 91 PRO A CA 1
ATOM 641 C C . PRO A 1 91 ? -3.092 -6.814 -12.944 1.00 88.62 91 PRO A C 1
ATOM 643 O O . PRO A 1 91 ? -4.023 -6.404 -12.247 1.00 88.62 91 PRO A O 1
ATOM 646 N N . GLY A 1 92 ? -3.295 -7.529 -14.053 1.00 86.25 92 GLY A N 1
ATOM 647 C CA . GLY A 1 92 ? -4.621 -7.997 -14.459 1.00 86.25 92 GLY A CA 1
ATOM 648 C C . GLY A 1 92 ? -5.258 -8.953 -13.444 1.00 86.25 92 GLY A C 1
ATOM 649 O O . GLY A 1 92 ? -4.605 -9.434 -12.519 1.00 86.25 92 GLY A O 1
ATOM 650 N N . ASP A 1 93 ? -6.544 -9.251 -13.628 1.00 88.88 93 ASP A N 1
ATOM 651 C CA . ASP A 1 93 ? -7.265 -10.188 -12.761 1.00 88.88 93 ASP A CA 1
ATOM 652 C C . ASP A 1 93 ? -6.587 -11.570 -12.714 1.00 88.88 93 ASP A C 1
ATOM 654 O O . ASP A 1 93 ? -6.073 -12.070 -13.721 1.00 88.88 93 ASP A O 1
ATOM 658 N N . GLY A 1 94 ? -6.527 -12.163 -11.521 1.00 88.31 94 GLY A N 1
ATOM 659 C CA . GLY A 1 94 ? -5.804 -13.412 -11.262 1.00 88.31 94 GLY A CA 1
ATOM 660 C C . GLY A 1 94 ? -4.279 -13.336 -11.444 1.00 88.31 94 GLY A C 1
ATOM 661 O O . GLY A 1 94 ? -3.619 -14.377 -11.421 1.00 88.31 94 GLY A O 1
ATOM 662 N N . LYS A 1 95 ? -3.704 -12.140 -11.640 1.00 90.44 95 LYS A N 1
ATOM 663 C CA . LYS A 1 95 ? -2.256 -11.926 -11.767 1.00 90.44 95 LYS A CA 1
ATOM 664 C C . LYS A 1 95 ? -1.654 -11.359 -10.484 1.00 90.44 95 LYS A C 1
ATOM 666 O O . LYS A 1 95 ? -2.291 -10.582 -9.772 1.00 90.44 95 LYS A O 1
ATOM 671 N N . SER A 1 96 ? -0.395 -11.704 -10.228 1.00 91.50 96 SER A N 1
ATOM 672 C CA . SER A 1 96 ? 0.404 -11.162 -9.131 1.00 91.50 96 SER A CA 1
ATOM 673 C C . SER A 1 96 ? 1.729 -10.590 -9.630 1.00 91.50 96 SER A C 1
ATOM 675 O O . SER A 1 96 ? 2.411 -11.213 -10.444 1.00 91.50 96 SER A O 1
ATOM 677 N N . LEU A 1 97 ? 2.097 -9.409 -9.134 1.00 91.62 97 LEU A N 1
ATOM 678 C CA . LEU A 1 97 ? 3.396 -8.784 -9.359 1.00 91.62 97 LEU A CA 1
ATOM 679 C C . LEU A 1 97 ? 4.131 -8.602 -8.028 1.00 91.62 97 LEU A C 1
ATOM 681 O O . LEU A 1 97 ? 3.726 -7.794 -7.192 1.00 91.62 97 LEU A O 1
ATOM 685 N N . ALA A 1 98 ? 5.232 -9.324 -7.848 1.00 92.38 98 ALA A N 1
ATOM 686 C CA . ALA A 1 98 ? 6.115 -9.164 -6.698 1.00 92.38 98 ALA A CA 1
ATOM 687 C C . ALA A 1 98 ? 7.191 -8.109 -6.988 1.00 92.38 98 ALA A C 1
ATOM 689 O O . ALA A 1 98 ? 7.908 -8.211 -7.982 1.00 92.38 98 ALA A O 1
ATOM 690 N N . LEU A 1 99 ? 7.320 -7.102 -6.126 1.00 92.56 99 LEU A N 1
ATOM 691 C CA . LEU A 1 99 ? 8.383 -6.095 -6.176 1.00 92.56 99 LEU A CA 1
ATOM 692 C C . LEU A 1 99 ? 9.374 -6.402 -5.049 1.00 92.56 99 LEU A C 1
ATOM 694 O O . LEU A 1 99 ? 9.140 -6.048 -3.891 1.00 92.56 99 LEU A O 1
ATOM 698 N N . ASN A 1 100 ? 10.453 -7.111 -5.385 1.00 90.88 100 ASN A N 1
ATOM 699 C CA . ASN A 1 100 ? 11.384 -7.653 -4.391 1.00 90.88 100 ASN A CA 1
ATOM 700 C C . ASN A 1 100 ? 12.561 -6.717 -4.097 1.00 90.88 100 ASN A C 1
ATOM 702 O O . ASN A 1 100 ? 13.096 -6.744 -2.988 1.00 90.88 100 ASN A O 1
ATOM 706 N N . GLY A 1 101 ? 12.972 -5.907 -5.075 1.00 91.12 101 GLY A N 1
ATOM 707 C CA . GLY A 1 101 ? 14.024 -4.913 -4.886 1.00 91.12 101 GLY A CA 1
ATOM 708 C C . GLY A 1 101 ? 13.542 -3.642 -4.188 1.00 91.12 101 GLY A C 1
ATOM 709 O O . GLY A 1 101 ? 12.359 -3.460 -3.896 1.00 91.12 101 GLY A O 1
ATOM 710 N N . LEU A 1 102 ? 14.483 -2.729 -3.939 1.00 92.00 102 LEU A N 1
ATOM 711 C CA . LEU A 1 102 ? 14.197 -1.435 -3.329 1.00 92.00 102 LEU A CA 1
ATOM 712 C C . LEU A 1 102 ? 13.347 -0.579 -4.275 1.00 92.00 102 LEU A C 1
ATOM 714 O O . LEU A 1 102 ? 13.751 -0.298 -5.405 1.00 92.00 102 LEU A O 1
ATOM 718 N N . ILE A 1 103 ? 12.217 -0.076 -3.786 1.00 92.19 103 ILE A N 1
ATOM 719 C CA . ILE A 1 103 ? 11.504 1.029 -4.428 1.00 92.19 103 ILE A CA 1
ATOM 720 C C . ILE A 1 103 ? 12.041 2.332 -3.839 1.00 92.19 103 ILE A C 1
ATOM 722 O O . ILE A 1 103 ? 11.895 2.599 -2.640 1.00 92.19 103 ILE A O 1
ATOM 726 N N . SER A 1 104 ? 12.674 3.150 -4.675 1.00 90.56 104 SER A N 1
ATOM 727 C CA . SER A 1 104 ? 13.310 4.397 -4.241 1.00 90.56 104 SER A CA 1
ATOM 728 C C . SER A 1 104 ? 12.919 5.579 -5.112 1.00 90.56 104 SER A C 1
ATOM 730 O O . SER A 1 104 ? 12.694 5.441 -6.315 1.00 90.56 104 SER A O 1
ATOM 732 N N . SER A 1 105 ? 12.888 6.759 -4.498 1.00 84.88 105 SER A N 1
ATOM 733 C CA . SER A 1 105 ? 12.880 8.031 -5.208 1.00 84.88 105 SER A CA 1
ATOM 734 C C . SER A 1 105 ? 13.861 9.002 -4.536 1.00 84.88 105 SER A C 1
ATOM 736 O O . SER A 1 105 ? 13.821 9.169 -3.318 1.00 84.88 105 SER A O 1
ATOM 738 N N . PRO A 1 106 ? 14.778 9.646 -5.284 1.00 67.81 106 PRO A N 1
ATOM 739 C CA . PRO A 1 106 ? 15.734 10.596 -4.713 1.00 67.81 106 PRO A CA 1
ATOM 740 C C . PRO A 1 106 ? 15.113 11.970 -4.395 1.00 67.81 106 PRO A C 1
ATOM 742 O O . PRO A 1 106 ? 15.827 12.893 -4.018 1.00 67.81 106 PRO A O 1
ATOM 745 N N . SER A 1 107 ? 13.800 12.147 -4.563 1.00 64.88 107 SER A N 1
ATOM 746 C CA . SER A 1 107 ? 13.088 13.411 -4.333 1.00 64.88 107 SER A CA 1
ATOM 747 C C . SER A 1 107 ? 11.712 13.155 -3.710 1.00 64.88 107 SER A C 1
ATOM 749 O O . SER A 1 107 ? 11.287 12.010 -3.610 1.00 64.88 107 SER A O 1
ATOM 751 N N . ALA A 1 108 ? 10.989 14.215 -3.324 1.00 60.62 108 ALA A N 1
ATOM 752 C CA . ALA A 1 108 ? 9.606 14.175 -2.815 1.00 60.62 108 ALA A CA 1
ATOM 753 C C . ALA A 1 108 ? 8.545 13.680 -3.838 1.00 60.62 108 ALA A C 1
ATOM 755 O O . ALA A 1 108 ? 7.375 14.055 -3.771 1.00 60.62 108 ALA A O 1
ATOM 756 N N . SER A 1 109 ? 8.961 12.917 -4.847 1.00 62.44 109 SER A N 1
ATOM 757 C CA . SER A 1 109 ? 8.159 12.453 -5.977 1.00 62.44 109 SER A CA 1
ATOM 758 C C . SER A 1 109 ? 8.015 10.934 -5.982 1.00 62.44 109 SER A C 1
ATOM 760 O O . SER A 1 109 ? 8.754 10.233 -5.291 1.00 62.44 109 SER A O 1
ATOM 762 N N . GLY A 1 110 ? 7.090 10.416 -6.796 1.00 63.34 110 GLY A N 1
ATOM 763 C CA . GLY A 1 110 ? 6.987 8.980 -7.049 1.00 63.34 110 GLY A CA 1
ATOM 764 C C . GLY A 1 110 ? 6.006 8.273 -6.129 1.00 63.34 110 GLY A C 1
ATOM 765 O O . GLY A 1 110 ? 6.378 7.326 -5.444 1.00 63.34 110 GLY A O 1
ATOM 766 N N . GLY A 1 111 ? 4.758 8.747 -6.096 1.00 77.81 111 GLY A N 1
ATOM 767 C CA . GLY A 1 111 ? 3.696 8.024 -5.401 1.00 77.81 111 GLY A CA 1
ATOM 768 C C . GLY A 1 111 ? 3.428 6.683 -6.081 1.00 77.81 111 GLY A C 1
ATOM 769 O O . GLY A 1 111 ? 3.510 6.584 -7.307 1.00 77.81 111 GLY A O 1
ATOM 770 N N . LEU A 1 112 ? 3.105 5.662 -5.291 1.00 88.69 112 LEU A N 1
ATOM 771 C CA . LEU A 1 112 ? 2.696 4.352 -5.795 1.00 88.69 112 LEU A CA 1
ATOM 772 C C . LEU A 1 112 ? 1.170 4.296 -5.850 1.00 88.69 112 LEU A C 1
ATOM 774 O O . LEU A 1 112 ? 0.512 4.561 -4.846 1.00 88.69 112 LEU A O 1
ATOM 778 N N . VAL A 1 113 ? 0.606 3.915 -6.988 1.00 89.19 113 VAL A N 1
ATOM 779 C CA . VAL A 1 113 ? -0.828 3.656 -7.130 1.00 89.19 113 VAL A CA 1
ATOM 780 C C . VAL A 1 113 ? -1.013 2.199 -7.527 1.00 89.19 113 VAL A C 1
ATOM 782 O O . VAL A 1 113 ? -0.642 1.793 -8.622 1.00 89.19 113 VAL A O 1
ATOM 785 N N . SER A 1 114 ? -1.596 1.410 -6.633 1.00 86.81 114 SER A N 1
ATOM 786 C CA . SER A 1 114 ? -2.120 0.081 -6.938 1.00 86.81 114 SER A CA 1
ATOM 787 C C . SER A 1 114 ? -3.529 0.237 -7.510 1.00 86.81 114 SER A C 1
ATOM 789 O O . SER A 1 114 ? -4.391 0.818 -6.848 1.00 86.81 114 SER A O 1
ATOM 791 N N . PHE A 1 115 ? -3.753 -0.247 -8.732 1.00 87.38 115 PHE A N 1
ATOM 792 C CA . PHE A 1 115 ? -5.056 -0.226 -9.410 1.00 87.38 115 PHE A CA 1
ATOM 793 C C . PHE A 1 115 ? -5.362 -1.597 -10.029 1.00 87.38 115 PHE A C 1
ATOM 795 O O . PHE A 1 115 ? -4.445 -2.363 -10.306 1.00 87.38 115 PHE A O 1
ATOM 802 N N . GLY A 1 116 ? -6.630 -1.900 -10.306 1.00 83.00 116 GLY A N 1
ATOM 803 C CA . GLY A 1 116 ? -7.024 -3.112 -11.032 1.00 83.00 116 GLY A CA 1
ATOM 804 C C . GLY A 1 116 ? -7.136 -4.349 -10.139 1.00 83.00 116 GLY A C 1
ATOM 805 O O . GLY A 1 116 ? -6.809 -4.310 -8.964 1.00 83.00 116 GLY A O 1
ATOM 806 N N . ALA A 1 117 ? -7.648 -5.452 -10.685 1.00 84.31 117 ALA A N 1
ATOM 807 C CA . ALA A 1 117 ? -8.078 -6.610 -9.889 1.00 84.31 117 ALA A CA 1
ATOM 808 C C . ALA A 1 117 ? -6.944 -7.556 -9.434 1.00 84.31 117 ALA A C 1
ATOM 810 O O . ALA A 1 117 ? -7.192 -8.490 -8.673 1.00 84.31 117 ALA A O 1
ATOM 811 N N . GLY A 1 118 ? -5.711 -7.353 -9.903 1.00 91.25 118 GLY A N 1
ATOM 812 C CA . GLY A 1 118 ? -4.572 -8.186 -9.534 1.00 91.25 118 GLY A CA 1
ATOM 813 C C . GLY A 1 118 ? -3.922 -7.810 -8.199 1.00 91.25 118 GLY A C 1
ATOM 814 O O . GLY A 1 118 ? -4.293 -6.848 -7.524 1.00 91.25 118 GLY A O 1
ATOM 815 N N . THR A 1 119 ? -2.919 -8.594 -7.809 1.00 94.00 119 THR A N 1
ATOM 816 C CA . THR A 1 119 ? -2.190 -8.432 -6.542 1.00 94.00 119 THR A CA 1
ATOM 817 C C . THR A 1 119 ? -0.796 -7.865 -6.777 1.00 94.00 119 THR A C 1
ATOM 819 O O . THR A 1 119 ? -0.068 -8.315 -7.655 1.00 94.00 119 THR A O 1
ATOM 822 N N . ILE A 1 120 ? -0.397 -6.893 -5.967 1.00 95.81 120 ILE A N 1
ATOM 823 C CA . ILE A 1 120 ? 0.987 -6.425 -5.877 1.00 95.81 120 ILE A CA 1
ATOM 824 C C . ILE A 1 120 ? 1.532 -6.877 -4.531 1.00 95.81 120 ILE A C 1
ATOM 826 O O . ILE A 1 120 ? 0.882 -6.645 -3.516 1.00 95.81 120 ILE A O 1
ATOM 830 N N . SER A 1 121 ? 2.717 -7.479 -4.501 1.00 95.81 121 SER A N 1
ATOM 831 C CA . SER A 1 121 ? 3.385 -7.871 -3.257 1.00 95.81 121 SER A CA 1
ATOM 832 C C . SER A 1 121 ? 4.654 -7.051 -3.047 1.00 95.81 121 SER A C 1
ATOM 834 O O . SER A 1 121 ? 5.514 -6.995 -3.925 1.00 95.81 121 SER A O 1
ATOM 836 N N . ILE A 1 122 ? 4.758 -6.397 -1.888 1.00 95.88 122 ILE A N 1
ATOM 837 C CA . ILE A 1 122 ? 5.903 -5.584 -1.471 1.00 95.88 122 ILE A CA 1
ATOM 838 C C . ILE A 1 122 ? 6.289 -5.982 -0.045 1.00 95.88 122 ILE A C 1
ATOM 840 O O . ILE A 1 122 ? 5.704 -5.535 0.944 1.00 95.88 122 ILE A O 1
ATOM 844 N N . THR A 1 123 ? 7.296 -6.837 0.082 1.00 94.44 123 THR A N 1
ATOM 845 C CA . THR A 1 123 ? 7.726 -7.378 1.384 1.00 94.44 123 THR A CA 1
ATOM 846 C C . THR A 1 123 ? 8.947 -6.655 1.962 1.00 94.44 123 THR A C 1
ATOM 848 O O . THR A 1 123 ? 9.201 -6.728 3.167 1.00 94.44 123 THR A O 1
ATOM 851 N N . GLY A 1 124 ? 9.682 -5.930 1.114 1.00 93.31 124 GLY A N 1
ATOM 852 C CA . GLY A 1 124 ? 10.874 -5.168 1.472 1.00 93.31 124 GLY A CA 1
ATOM 853 C C . GLY A 1 124 ? 10.602 -3.827 2.164 1.00 93.31 124 GLY A C 1
ATOM 854 O O . GLY A 1 124 ? 9.466 -3.407 2.387 1.00 93.31 124 GLY A O 1
ATOM 855 N N . THR A 1 125 ? 11.695 -3.147 2.508 1.00 94.00 125 THR A N 1
ATOM 856 C CA . THR A 1 125 ? 11.698 -1.784 3.051 1.00 94.00 125 THR A CA 1
ATOM 857 C C . THR A 1 125 ? 12.027 -0.804 1.928 1.00 94.00 125 THR A C 1
ATOM 859 O O . THR A 1 125 ? 13.093 -0.906 1.328 1.00 94.00 125 THR A O 1
ATOM 862 N N . ASN A 1 126 ? 11.136 0.153 1.672 1.00 94.00 126 ASN A N 1
ATOM 863 C CA . ASN A 1 126 ? 11.253 1.120 0.585 1.00 94.00 126 ASN A CA 1
ATOM 864 C C . ASN A 1 126 ? 11.556 2.532 1.083 1.00 94.00 126 ASN A C 1
ATOM 866 O O . ASN A 1 126 ? 11.175 2.906 2.196 1.00 94.00 126 ASN A O 1
ATOM 870 N N . SER A 1 127 ? 12.211 3.325 0.229 1.00 91.69 127 SER A N 1
ATOM 871 C CA . SER A 1 127 ? 12.700 4.669 0.560 1.00 91.69 127 SER A CA 1
ATOM 872 C C . SER A 1 127 ? 11.978 5.809 -0.159 1.00 91.69 127 SER A C 1
ATOM 874 O O . SER A 1 127 ? 12.201 6.964 0.199 1.00 91.69 127 SER A O 1
ATOM 876 N N . TYR A 1 128 ? 11.081 5.521 -1.111 1.00 89.94 128 TYR A N 1
ATOM 877 C CA . TYR A 1 128 ? 10.224 6.559 -1.696 1.00 89.94 128 TYR A CA 1
ATOM 878 C C . TYR A 1 128 ? 9.384 7.245 -0.606 1.00 89.94 128 TYR A C 1
ATOM 880 O O . TYR A 1 128 ? 8.950 6.601 0.345 1.00 89.94 128 TYR A O 1
ATOM 888 N N . ASN A 1 129 ? 9.169 8.553 -0.704 1.00 86.62 129 ASN A N 1
ATOM 889 C CA . ASN A 1 129 ? 8.549 9.358 0.365 1.00 86.62 129 ASN A CA 1
ATOM 890 C C . ASN A 1 129 ? 7.181 9.953 -0.017 1.00 86.62 129 ASN A C 1
ATOM 892 O O . ASN A 1 129 ? 6.541 10.610 0.804 1.00 86.62 129 ASN A O 1
ATOM 896 N N . ALA A 1 130 ? 6.733 9.738 -1.253 1.00 86.94 130 ALA A N 1
ATOM 897 C CA . ALA A 1 130 ? 5.428 10.166 -1.729 1.00 86.94 130 ALA A CA 1
ATOM 898 C C . ALA A 1 130 ? 4.307 9.232 -1.233 1.00 86.94 130 ALA A C 1
ATOM 900 O O . ALA A 1 130 ? 4.550 8.114 -0.776 1.00 86.94 130 ALA A O 1
ATOM 901 N N . LYS A 1 131 ? 3.055 9.694 -1.333 1.00 88.62 131 LYS A N 1
ATOM 902 C CA . LYS A 1 131 ? 1.878 8.933 -0.886 1.00 88.62 131 LYS A CA 1
ATOM 903 C C . LYS A 1 131 ? 1.684 7.629 -1.668 1.00 88.62 131 LYS A C 1
ATOM 905 O O . LYS A 1 131 ? 1.978 7.562 -2.861 1.00 88.62 131 LYS A O 1
ATOM 910 N N . SER A 1 132 ? 1.106 6.631 -1.006 1.00 93.31 132 SER A N 1
ATOM 911 C CA . SER A 1 132 ? 0.635 5.393 -1.637 1.00 93.31 132 SER A CA 1
ATOM 912 C C . SER A 1 132 ? -0.890 5.407 -1.771 1.00 93.31 132 SER A C 1
ATOM 914 O O . SER A 1 132 ? -1.597 5.886 -0.882 1.00 93.31 132 SER A O 1
ATOM 916 N N . GLN A 1 133 ? -1.422 4.886 -2.871 1.00 95.06 133 GLN A N 1
ATOM 917 C CA . GLN A 1 133 ? -2.862 4.766 -3.102 1.00 95.06 133 GLN A CA 1
ATOM 918 C C . GLN A 1 133 ? -3.197 3.343 -3.552 1.00 95.06 133 GLN A C 1
ATOM 920 O O . GLN A 1 133 ? -2.448 2.743 -4.317 1.00 95.06 133 GLN A O 1
ATOM 925 N N . ILE A 1 134 ? -4.315 2.805 -3.079 1.00 96.50 134 ILE A N 1
ATOM 926 C CA . ILE A 1 134 ? -4.842 1.497 -3.471 1.00 96.50 134 ILE A CA 1
ATOM 927 C C . ILE A 1 134 ? -6.287 1.719 -3.890 1.00 96.50 134 ILE A C 1
ATOM 929 O O . ILE A 1 134 ? -7.131 2.060 -3.063 1.00 96.50 134 ILE A O 1
ATOM 933 N N . VAL A 1 135 ? -6.570 1.607 -5.177 1.00 95.25 135 VAL A N 1
ATOM 934 C CA . VAL A 1 135 ? -7.816 2.117 -5.747 1.00 95.25 135 VAL A CA 1
ATOM 935 C C . VAL A 1 135 ? -8.367 1.187 -6.826 1.00 95.25 135 VAL A C 1
ATOM 937 O O . VAL A 1 135 ? -7.638 0.362 -7.368 1.00 95.25 135 VAL A O 1
ATOM 940 N N . GLY A 1 136 ? -9.658 1.290 -7.142 1.00 93.69 136 GLY A N 1
ATOM 941 C CA . GLY A 1 136 ? -10.242 0.633 -8.321 1.00 93.69 136 GLY A CA 1
ATOM 942 C C . GLY A 1 136 ? -10.084 -0.892 -8.366 1.00 93.69 136 GLY A C 1
ATOM 943 O O . GLY A 1 136 ? -9.801 -1.451 -9.424 1.00 93.69 136 GLY A O 1
ATOM 944 N N . GLY A 1 137 ? -10.224 -1.555 -7.222 1.00 93.38 137 GLY A N 1
ATOM 945 C CA . GLY A 1 137 ? -10.065 -3.001 -7.047 1.00 93.38 137 GLY A CA 1
ATOM 946 C C . GLY A 1 137 ? -8.658 -3.446 -6.640 1.00 93.38 137 GLY A C 1
ATOM 947 O O . GLY A 1 137 ? -8.485 -4.621 -6.330 1.00 93.38 137 GLY A O 1
ATOM 948 N N . GLY A 1 138 ? -7.682 -2.527 -6.599 1.00 95.00 138 GLY A N 1
ATOM 949 C CA . GLY A 1 138 ? -6.282 -2.818 -6.283 1.00 95.00 138 GLY A CA 1
ATOM 950 C C . GLY A 1 138 ? -6.105 -3.626 -4.999 1.00 95.00 138 GLY A C 1
ATOM 951 O O . GLY A 1 138 ? -6.700 -3.294 -3.968 1.00 95.00 138 GLY A O 1
ATOM 952 N N . LYS A 1 139 ? -5.245 -4.650 -5.033 1.00 96.75 139 LYS A N 1
ATOM 953 C CA . LYS A 1 139 ? -4.783 -5.365 -3.837 1.00 96.75 139 LYS A CA 1
ATOM 954 C C . LYS A 1 139 ? -3.276 -5.209 -3.661 1.00 96.75 139 LYS A C 1
ATOM 956 O O . LYS A 1 139 ? -2.495 -5.584 -4.533 1.00 96.75 139 LYS A O 1
ATOM 961 N N . LEU A 1 140 ? -2.874 -4.709 -2.494 1.00 97.56 140 LEU A N 1
ATOM 962 C CA . LEU A 1 140 ? -1.479 -4.555 -2.098 1.00 97.56 140 LEU A CA 1
ATOM 963 C C . LEU A 1 140 ? -1.173 -5.416 -0.868 1.00 97.56 140 LEU A C 1
ATOM 965 O O . LEU A 1 140 ? -1.698 -5.175 0.219 1.00 97.56 140 LEU A O 1
ATOM 969 N N . GLU A 1 141 ? -0.313 -6.411 -1.043 1.00 98.12 141 GLU A N 1
ATOM 970 C CA . GLU A 1 141 ? 0.217 -7.273 0.008 1.00 98.12 141 GLU A CA 1
ATOM 971 C C . GLU A 1 141 ? 1.532 -6.718 0.552 1.00 98.12 141 GLU A C 1
ATOM 973 O O . GLU A 1 141 ? 2.457 -6.429 -0.207 1.00 98.12 141 GLU A O 1
ATOM 978 N N . VAL A 1 142 ? 1.623 -6.566 1.874 1.00 97.69 142 VAL A N 1
ATOM 979 C CA . VAL A 1 142 ? 2.787 -5.962 2.531 1.00 97.69 142 VAL A CA 1
ATOM 980 C C . VAL A 1 142 ? 3.227 -6.727 3.767 1.00 97.69 142 VAL A C 1
ATOM 982 O O . VAL A 1 142 ? 2.402 -7.177 4.560 1.00 97.69 142 VAL A O 1
ATOM 985 N N . ALA A 1 143 ? 4.538 -6.824 3.978 1.00 96.19 143 ALA A N 1
ATOM 986 C CA . ALA A 1 143 ? 5.101 -7.441 5.184 1.00 96.19 143 ALA A CA 1
ATOM 987 C C . ALA A 1 143 ? 5.605 -6.424 6.222 1.00 96.19 143 ALA A C 1
ATOM 989 O O . ALA A 1 143 ? 5.809 -6.796 7.376 1.00 96.19 143 ALA A O 1
ATOM 990 N N . LYS A 1 144 ? 5.800 -5.159 5.817 1.00 94.94 144 LYS A N 1
ATOM 991 C CA . LYS A 1 144 ? 6.316 -4.076 6.665 1.00 94.94 144 LYS A CA 1
ATOM 992 C C . LYS A 1 144 ? 5.512 -2.795 6.502 1.00 94.94 144 LYS A C 1
ATOM 994 O O . LYS A 1 144 ? 5.408 -2.251 5.403 1.00 94.94 144 LYS A O 1
ATOM 999 N N . LEU A 1 145 ? 4.999 -2.269 7.598 1.00 94.81 145 LEU A N 1
ATOM 1000 C CA . LEU A 1 145 ? 4.186 -1.068 7.668 1.00 94.81 145 LEU A CA 1
ATOM 1001 C C . LEU A 1 145 ? 4.810 0.031 8.545 1.00 94.81 145 LEU A C 1
ATOM 1003 O O . LEU A 1 145 ? 4.525 1.196 8.299 1.00 94.81 145 LEU A O 1
ATOM 1007 N N . ALA A 1 146 ? 5.662 -0.275 9.514 1.00 92.12 146 ALA A N 1
ATOM 1008 C CA . ALA A 1 146 ? 6.292 0.741 10.351 1.00 92.12 146 ALA A CA 1
ATOM 1009 C C . ALA A 1 146 ? 7.367 1.515 9.572 1.00 92.12 146 ALA A C 1
ATOM 1011 O O . ALA A 1 146 ? 8.107 0.927 8.787 1.00 92.12 146 ALA A O 1
ATOM 1012 N N . THR A 1 147 ? 7.481 2.830 9.781 1.00 85.31 147 THR A N 1
ATOM 1013 C CA . THR A 1 147 ? 8.371 3.694 8.972 1.00 85.31 147 THR A CA 1
ATOM 1014 C C . THR A 1 147 ? 9.763 3.951 9.559 1.00 85.31 147 THR A C 1
ATOM 1016 O O . THR A 1 147 ? 10.484 4.771 8.998 1.00 85.31 147 THR A O 1
ATOM 1019 N N . THR A 1 148 ? 10.180 3.301 10.655 1.00 82.75 148 THR A N 1
ATOM 1020 C CA . THR A 1 148 ? 11.429 3.642 11.389 1.00 82.75 148 THR A CA 1
ATOM 1021 C C . THR A 1 148 ? 12.679 3.725 10.508 1.00 82.75 148 THR A C 1
ATOM 1023 O O . THR A 1 148 ? 13.547 4.556 10.751 1.00 82.75 148 THR A O 1
ATOM 1026 N N . THR A 1 149 ? 12.755 2.895 9.468 1.00 83.75 149 THR A N 1
ATOM 1027 C CA . THR A 1 149 ? 13.806 2.913 8.433 1.00 83.75 149 THR A CA 1
ATOM 1028 C C . THR A 1 149 ? 13.211 2.870 7.017 1.00 83.75 149 THR A C 1
ATOM 1030 O O . THR A 1 149 ? 13.891 2.519 6.057 1.00 83.75 149 THR A O 1
ATOM 1033 N N . GLY A 1 150 ? 11.928 3.225 6.887 1.00 91.00 150 GLY A N 1
ATOM 1034 C CA . GLY A 1 150 ? 11.087 2.945 5.721 1.00 91.00 150 GLY A CA 1
ATOM 1035 C C . GLY A 1 150 ? 10.230 1.689 5.896 1.00 91.00 150 GLY A C 1
ATOM 1036 O O . GLY A 1 150 ? 10.382 0.931 6.850 1.00 91.00 150 GLY A O 1
ATOM 1037 N N . SER A 1 151 ? 9.326 1.457 4.948 1.00 94.88 151 SER A N 1
ATOM 1038 C CA . SER A 1 151 ? 8.335 0.372 4.982 1.00 94.88 151 SER A CA 1
ATOM 1039 C C . SER A 1 151 ? 8.005 -0.108 3.567 1.00 94.88 151 SER A C 1
ATOM 1041 O O . SER A 1 151 ? 8.498 0.474 2.603 1.00 94.88 151 SER A O 1
ATOM 1043 N N . ALA A 1 152 ? 7.105 -1.079 3.411 1.00 95.38 152 ALA A N 1
ATOM 1044 C CA . ALA A 1 152 ? 6.575 -1.429 2.094 1.00 95.38 152 ALA A CA 1
ATOM 1045 C C . ALA A 1 152 ? 5.925 -0.222 1.389 1.00 95.38 152 ALA A C 1
ATOM 1047 O O . ALA A 1 152 ? 6.029 -0.094 0.174 1.00 95.38 152 ALA A O 1
ATOM 1048 N N . LEU A 1 153 ? 5.331 0.701 2.156 1.00 93.81 153 LEU A N 1
ATOM 1049 C CA . LEU A 1 153 ? 4.692 1.920 1.648 1.00 93.81 153 LEU A CA 1
ATOM 1050 C C . LEU A 1 153 ? 5.633 3.138 1.611 1.00 93.81 153 LEU A C 1
ATOM 1052 O O . LEU A 1 153 ? 5.171 4.280 1.599 1.00 93.81 153 LEU A O 1
ATOM 1056 N N . GLY A 1 154 ? 6.946 2.905 1.650 1.00 92.88 154 GLY A N 1
ATOM 1057 C CA . GLY A 1 154 ? 7.944 3.965 1.641 1.00 92.88 154 GLY A CA 1
ATOM 1058 C C . GLY A 1 154 ? 8.178 4.601 3.013 1.00 92.88 154 GLY A C 1
ATOM 1059 O O . GLY A 1 154 ? 7.923 3.994 4.061 1.00 92.88 154 GLY A O 1
ATOM 1060 N N . THR A 1 155 ? 8.691 5.828 2.995 1.00 91.38 155 THR A N 1
ATOM 1061 C CA . THR A 1 155 ? 9.065 6.653 4.156 1.00 91.38 155 THR A CA 1
ATOM 1062 C C . THR A 1 155 ? 8.065 7.771 4.442 1.00 91.38 155 THR A C 1
ATOM 1064 O O . THR A 1 155 ? 8.255 8.519 5.401 1.00 91.38 155 THR A O 1
ATOM 1067 N N . ALA A 1 156 ? 6.990 7.882 3.647 1.00 86.94 156 ALA A N 1
ATOM 1068 C CA . ALA A 1 156 ? 5.903 8.817 3.915 1.00 86.94 156 ALA A CA 1
ATOM 1069 C C . ALA A 1 156 ? 5.398 8.603 5.352 1.00 86.94 156 ALA A C 1
ATOM 1071 O O . ALA A 1 156 ? 4.972 7.500 5.713 1.00 86.94 156 ALA A O 1
ATOM 1072 N N . GLY A 1 157 ? 5.520 9.648 6.177 1.00 79.19 157 GLY A N 1
ATOM 1073 C CA . GLY A 1 157 ? 5.383 9.550 7.628 1.00 79.19 157 GLY A CA 1
ATOM 1074 C C . GLY A 1 157 ? 4.044 8.971 8.088 1.00 79.19 157 GLY A C 1
ATOM 1075 O O . GLY A 1 157 ? 3.009 9.113 7.430 1.00 79.19 157 GLY A O 1
ATOM 1076 N N . GLU A 1 158 ? 4.071 8.325 9.251 1.00 85.69 158 GLU A N 1
ATOM 1077 C CA . GLU A 1 158 ? 2.870 7.864 9.945 1.00 85.69 158 GLU A CA 1
ATOM 1078 C C . GLU A 1 158 ? 2.013 9.047 10.438 1.00 85.69 158 GLU A C 1
ATOM 1080 O O . GLU A 1 158 ? 2.470 10.184 10.524 1.00 85.69 158 GLU A O 1
ATOM 1085 N N . GLY A 1 159 ? 0.737 8.801 10.741 1.00 86.75 159 GLY A N 1
ATOM 1086 C CA . GLY A 1 159 ? -0.173 9.825 11.266 1.00 86.75 159 GLY A CA 1
ATOM 1087 C C . GLY A 1 159 ? -0.759 10.819 10.248 1.00 86.75 159 GLY A C 1
ATOM 1088 O O . GLY A 1 159 ? -1.783 11.436 10.543 1.00 86.75 159 GLY A O 1
ATOM 1089 N N . THR A 1 160 ? -0.227 10.943 9.030 1.00 92.31 160 THR A N 1
ATOM 1090 C CA . THR A 1 160 ? -0.824 11.798 7.983 1.00 92.31 160 THR A CA 1
ATOM 1091 C C . THR A 1 160 ? -1.738 10.993 7.057 1.00 92.31 160 THR A C 1
ATOM 1093 O O . THR A 1 160 ? -1.269 10.204 6.242 1.00 92.31 160 THR A O 1
ATOM 1096 N N . ALA A 1 161 ? -3.054 11.223 7.128 1.00 94.44 161 ALA A N 1
ATOM 1097 C CA . ALA A 1 161 ? -4.044 10.447 6.370 1.00 94.44 161 ALA A CA 1
ATOM 1098 C C . ALA A 1 161 ? -3.893 10.536 4.839 1.00 94.44 161 ALA A C 1
ATOM 1100 O O . ALA A 1 161 ? -4.257 9.602 4.131 1.00 94.44 161 ALA A O 1
ATOM 1101 N N . ALA A 1 162 ? -3.330 11.631 4.320 1.00 92.12 162 ALA A N 1
ATOM 1102 C CA . ALA A 1 162 ? -3.087 11.809 2.888 1.00 92.12 162 ALA A CA 1
ATOM 1103 C C . ALA A 1 162 ? -1.947 10.924 2.339 1.00 92.12 162 ALA A C 1
ATOM 1105 O O . ALA A 1 162 ? -1.839 10.766 1.122 1.00 92.12 162 ALA A O 1
ATOM 1106 N N . ASN A 1 163 ? -1.116 10.334 3.210 1.00 92.38 163 ASN A N 1
ATOM 1107 C CA . ASN A 1 163 ? 0.008 9.483 2.803 1.00 92.38 163 ASN A CA 1
ATOM 1108 C C . ASN A 1 163 ? -0.432 8.076 2.368 1.00 92.38 163 ASN A C 1
ATOM 1110 O O . ASN A 1 163 ? 0.329 7.389 1.687 1.00 92.38 163 ASN A O 1
ATOM 1114 N N . LEU A 1 164 ? -1.651 7.659 2.726 1.00 95.12 164 LEU A N 1
ATOM 1115 C CA . LEU A 1 164 ? -2.249 6.395 2.306 1.00 95.12 164 LEU A CA 1
ATOM 1116 C C . LEU A 1 164 ? -3.723 6.606 1.947 1.00 95.12 164 LEU A C 1
ATOM 1118 O O . LEU A 1 164 ? -4.519 7.001 2.791 1.00 95.12 164 LEU A O 1
ATOM 1122 N N . THR A 1 165 ? -4.104 6.337 0.701 1.00 96.50 165 THR A N 1
ATOM 1123 C CA . THR A 1 165 ? -5.508 6.399 0.251 1.00 96.50 165 THR A CA 1
ATOM 1124 C C . THR A 1 165 ? -5.996 5.022 -0.176 1.00 96.50 165 THR A C 1
ATOM 1126 O O . THR A 1 165 ? -5.296 4.340 -0.919 1.00 96.50 165 THR A O 1
ATOM 1129 N N . LEU A 1 166 ? -7.194 4.632 0.255 1.00 98.06 166 LEU A N 1
ATOM 1130 C CA . LEU A 1 166 ? -7.899 3.447 -0.223 1.00 98.06 166 LEU A CA 1
ATOM 1131 C C . LEU A 1 166 ? -9.254 3.865 -0.804 1.00 98.06 166 LEU A C 1
ATOM 1133 O O . LEU A 1 166 ? -10.035 4.508 -0.111 1.00 98.06 166 LEU A O 1
ATOM 1137 N N . ASP A 1 167 ? -9.538 3.516 -2.055 1.00 97.31 167 ASP A N 1
ATOM 1138 C CA . ASP A 1 167 ? -10.831 3.810 -2.693 1.00 97.31 167 ASP A CA 1
ATOM 1139 C C . ASP A 1 167 ? -11.259 2.647 -3.589 1.00 97.31 167 ASP A C 1
ATOM 1141 O O . ASP A 1 167 ? -10.780 2.498 -4.714 1.00 97.31 167 ASP A O 1
ATOM 1145 N N . ASN A 1 168 ? -12.101 1.767 -3.045 1.00 97.12 168 ASN A N 1
ATOM 1146 C CA . ASN A 1 168 ? -12.313 0.412 -3.551 1.00 97.12 168 ASN A CA 1
ATOM 1147 C C . ASN A 1 168 ? -10.992 -0.390 -3.600 1.00 97.12 168 ASN A C 1
ATOM 1149 O O . ASN A 1 168 ? -10.699 -1.063 -4.580 1.00 97.12 168 ASN A O 1
ATOM 1153 N N . GLY A 1 169 ? -10.145 -0.267 -2.573 1.00 97.56 169 GLY A N 1
ATOM 1154 C CA . GLY A 1 169 ? -8.828 -0.914 -2.508 1.00 97.56 169 GLY A CA 1
ATOM 1155 C C . GLY A 1 169 ? -8.637 -1.812 -1.286 1.00 97.56 169 GLY A C 1
ATOM 1156 O O . GLY A 1 169 ? -9.276 -1.610 -0.249 1.00 97.56 169 GLY A O 1
ATOM 1157 N N . THR A 1 170 ? -7.716 -2.773 -1.397 1.00 98.25 170 THR A N 1
ATOM 1158 C CA . THR A 1 170 ? -7.357 -3.731 -0.341 1.00 98.25 170 THR A CA 1
ATOM 1159 C C . THR A 1 170 ? -5.884 -3.622 0.059 1.00 98.25 170 THR A C 1
ATOM 1161 O O . THR A 1 170 ? -4.997 -3.885 -0.751 1.00 98.25 170 THR A O 1
ATOM 1164 N N . LEU A 1 171 ? -5.612 -3.312 1.330 1.00 98.12 171 LEU A N 1
ATOM 1165 C CA . LEU A 1 171 ? -4.293 -3.472 1.952 1.00 98.12 171 LEU A CA 1
ATOM 1166 C C . LEU A 1 171 ? -4.273 -4.775 2.758 1.00 98.12 171 LEU A C 1
ATOM 1168 O O . LEU A 1 171 ? -4.969 -4.884 3.765 1.00 98.12 171 LEU A O 1
ATOM 1172 N N . SER A 1 172 ? -3.465 -5.747 2.345 1.00 98.25 172 SER A N 1
ATOM 1173 C CA . SER A 1 172 ? -3.323 -7.041 3.018 1.00 98.25 172 SER A CA 1
ATOM 1174 C C . SER A 1 172 ? -1.963 -7.135 3.705 1.00 98.25 172 SER A C 1
ATOM 1176 O O . SER A 1 172 ? -0.922 -7.237 3.061 1.00 98.25 172 SER A O 1
ATOM 1178 N N . TYR A 1 173 ? -1.954 -7.097 5.033 1.00 98.44 173 TYR A N 1
ATOM 1179 C CA . TYR A 1 173 ? -0.747 -7.337 5.813 1.00 98.44 173 TYR A CA 1
ATOM 1180 C C . TYR A 1 173 ? -0.468 -8.836 5.904 1.00 98.44 173 TYR A C 1
ATOM 1182 O O . TYR A 1 173 ? -1.318 -9.590 6.373 1.00 98.44 173 TYR A O 1
ATOM 1190 N N . ILE A 1 174 ? 0.732 -9.246 5.503 1.00 98.25 174 ILE A N 1
ATOM 1191 C CA . ILE A 1 174 ? 1.198 -10.642 5.461 1.00 98.25 174 ILE A CA 1
ATOM 1192 C C . ILE A 1 174 ? 2.452 -10.880 6.324 1.00 98.25 174 ILE A C 1
ATOM 1194 O O . ILE A 1 174 ? 3.079 -11.932 6.240 1.00 98.25 174 ILE A O 1
ATOM 1198 N N . GLY A 1 175 ? 2.845 -9.901 7.145 1.00 97.62 175 GLY A N 1
ATOM 1199 C CA . GLY A 1 175 ? 4.065 -9.967 7.953 1.00 97.62 175 GLY A CA 1
ATOM 1200 C C . GLY A 1 175 ? 3.945 -10.791 9.242 1.00 97.62 175 GLY A C 1
ATOM 1201 O O . GLY A 1 175 ? 2.894 -11.325 9.598 1.00 97.62 175 GLY A O 1
ATOM 1202 N N . SER A 1 176 ? 5.055 -10.875 9.974 1.00 96.88 176 SER A N 1
ATOM 1203 C CA . SER A 1 176 ? 5.197 -11.681 11.196 1.00 96.88 176 SER A CA 1
ATOM 1204 C C . SER A 1 176 ? 4.744 -10.993 12.486 1.00 96.88 176 SER A C 1
ATOM 1206 O O . SER A 1 176 ? 4.962 -11.521 13.574 1.00 96.88 176 SER A O 1
ATOM 1208 N N . GLY A 1 177 ? 4.138 -9.815 12.390 1.00 96.56 177 GLY A N 1
ATOM 1209 C CA . GLY A 1 177 ? 3.684 -9.016 13.520 1.00 96.56 177 GLY A CA 1
ATOM 1210 C C . GLY A 1 177 ? 4.283 -7.615 13.508 1.00 96.56 177 GLY A C 1
ATOM 1211 O O . GLY A 1 177 ? 5.496 -7.453 13.390 1.00 96.56 177 GLY A O 1
ATOM 1212 N N . GLU A 1 178 ? 3.442 -6.590 13.640 1.00 96.06 178 GLU A N 1
ATOM 1213 C CA . GLU A 1 178 ? 3.892 -5.203 13.565 1.00 96.06 178 GLU A CA 1
ATOM 1214 C C . GLU A 1 178 ? 2.933 -4.221 14.234 1.00 96.06 178 GLU A C 1
ATOM 1216 O O . GLU A 1 178 ? 1.723 -4.429 14.337 1.00 96.06 178 GLU A O 1
ATOM 1221 N N . THR A 1 179 ? 3.498 -3.108 14.691 1.00 95.88 179 THR A N 1
ATOM 1222 C CA . THR A 1 179 ? 2.758 -1.949 15.187 1.00 95.88 179 THR A CA 1
ATOM 1223 C C . THR A 1 179 ? 3.126 -0.739 14.354 1.00 95.88 179 THR A C 1
ATOM 1225 O O . THR A 1 179 ? 4.309 -0.479 14.159 1.00 95.88 179 THR A O 1
ATOM 1228 N N . ASN A 1 180 ? 2.122 -0.016 13.871 1.00 94.81 180 ASN A N 1
ATOM 1229 C CA . ASN A 1 180 ? 2.303 1.178 13.056 1.00 94.81 180 ASN A CA 1
ATOM 1230 C C . ASN A 1 180 ? 1.206 2.203 13.353 1.00 94.81 180 ASN A C 1
ATOM 1232 O O . ASN A 1 180 ? 0.049 1.844 13.594 1.00 94.81 180 ASN A O 1
ATOM 1236 N N . SER A 1 181 ? 1.551 3.482 13.260 1.00 94.38 181 SER A N 1
ATOM 1237 C CA . SER A 1 181 ? 0.641 4.600 13.522 1.00 94.38 181 SER A CA 1
ATOM 1238 C C . SER A 1 181 ? 0.095 5.196 12.222 1.00 94.38 181 SER A C 1
ATOM 1240 O 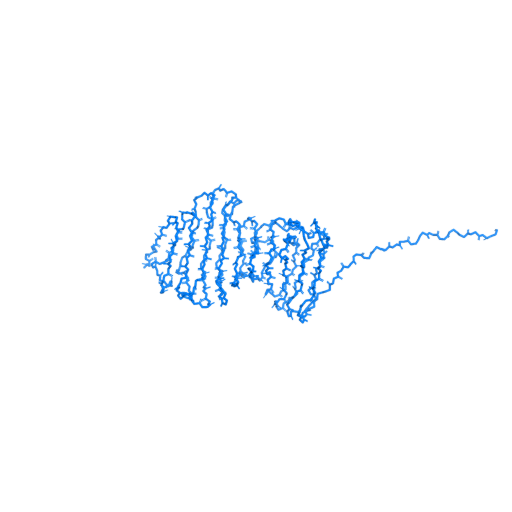O . SER A 1 181 ? -0.142 6.405 12.131 1.00 94.38 181 SER A O 1
ATOM 1242 N N . ARG A 1 182 ? -0.085 4.389 11.167 1.00 94.00 182 ARG A N 1
ATOM 1243 C CA . ARG A 1 182 ? -0.592 4.907 9.891 1.00 94.00 182 ARG A CA 1
ATOM 1244 C C . ARG A 1 182 ? -2.027 5.404 10.011 1.00 94.00 182 ARG A C 1
ATOM 1246 O O . ARG A 1 182 ? -2.920 4.666 10.418 1.00 94.00 182 ARG A O 1
ATOM 1253 N N . ASN A 1 183 ? -2.233 6.641 9.563 1.00 94.44 183 ASN A N 1
ATOM 1254 C CA . ASN A 1 183 ? -3.543 7.144 9.170 1.00 94.44 183 ASN A CA 1
ATOM 1255 C C . ASN A 1 183 ? -3.743 6.938 7.674 1.00 94.44 183 ASN A C 1
ATOM 1257 O O . ASN A 1 183 ? -2.777 6.865 6.915 1.00 94.44 183 ASN A O 1
ATOM 1261 N N . PHE A 1 184 ? -5.001 6.876 7.256 1.00 97.12 184 PHE A N 1
ATOM 1262 C CA . PHE A 1 184 ? -5.363 6.723 5.856 1.00 97.12 184 PHE A CA 1
ATOM 1263 C C . PHE A 1 184 ? -6.662 7.458 5.537 1.00 97.12 184 PHE A C 1
ATOM 1265 O O . PHE A 1 184 ? -7.435 7.820 6.430 1.00 97.12 184 PHE A O 1
ATOM 1272 N N . THR A 1 185 ? -6.867 7.678 4.245 1.00 97.75 185 THR A N 1
ATOM 1273 C CA . THR A 1 185 ? -8.082 8.240 3.657 1.00 97.75 185 THR A CA 1
ATOM 1274 C C . THR A 1 185 ? -8.880 7.126 2.988 1.00 97.75 185 THR A C 1
ATOM 1276 O O . THR A 1 185 ? -8.287 6.313 2.279 1.00 97.75 185 THR A O 1
ATOM 1279 N N . ILE A 1 186 ? -10.199 7.097 3.190 1.00 98.25 186 ILE A N 1
ATOM 1280 C CA . ILE A 1 186 ? -11.119 6.208 2.469 1.00 98.25 186 ILE A CA 1
ATOM 1281 C C . ILE A 1 186 ? -11.985 7.000 1.484 1.00 98.25 186 ILE A C 1
ATOM 1283 O O . ILE A 1 186 ? -12.581 8.016 1.851 1.00 98.25 186 ILE A O 1
ATOM 1287 N N . GLY A 1 187 ? -12.047 6.541 0.238 1.00 98.00 187 GLY A N 1
ATOM 1288 C CA . GLY A 1 187 ? -12.964 7.072 -0.769 1.00 98.00 187 GLY A CA 1
ATOM 1289 C C . GLY A 1 187 ? -14.374 6.491 -0.656 1.00 98.00 187 GLY A C 1
ATOM 1290 O O . GLY A 1 187 ? -14.664 5.662 0.215 1.00 98.00 187 GLY A O 1
ATOM 1291 N N . THR A 1 188 ? -15.265 6.927 -1.545 1.00 97.62 188 THR A N 1
ATOM 1292 C CA . THR A 1 188 ? -16.659 6.451 -1.605 1.00 97.62 188 THR A CA 1
ATOM 1293 C C . THR A 1 188 ? -16.760 4.989 -2.038 1.00 97.62 188 THR A C 1
ATOM 1295 O O . THR A 1 188 ? -17.694 4.299 -1.637 1.00 97.62 188 THR A O 1
ATOM 1298 N N . GLY A 1 189 ? -15.763 4.464 -2.756 1.00 97.19 189 GLY A N 1
ATOM 1299 C CA . GLY A 1 189 ? -15.622 3.038 -3.052 1.00 97.19 189 GLY A CA 1
ATOM 1300 C C . GLY A 1 189 ? -15.276 2.179 -1.830 1.00 97.19 189 GLY A C 1
ATOM 1301 O O . GLY A 1 189 ? -15.269 0.953 -1.922 1.00 97.19 189 GLY A O 1
ATOM 1302 N N . GLY A 1 190 ? -15.003 2.794 -0.675 1.00 98.12 190 GLY A N 1
ATOM 1303 C CA . GLY A 1 190 ? -14.671 2.100 0.564 1.00 98.12 190 GLY A CA 1
ATOM 1304 C C . GLY A 1 190 ? -13.228 1.602 0.619 1.00 98.12 190 GLY A C 1
ATOM 1305 O O . GLY A 1 190 ? -12.398 1.887 -0.244 1.00 98.12 190 GLY A O 1
ATOM 1306 N N . ALA A 1 191 ? -12.912 0.866 1.677 1.00 98.44 191 ALA A N 1
ATOM 1307 C CA . ALA A 1 191 ? -11.571 0.364 1.938 1.00 98.44 191 ALA A CA 1
ATOM 1308 C C . ALA A 1 191 ? -11.616 -1.003 2.610 1.00 98.44 191 ALA A C 1
ATOM 1310 O O . ALA A 1 191 ? -12.510 -1.285 3.412 1.00 98.44 191 ALA A O 1
ATOM 1311 N N . ARG A 1 192 ? -10.613 -1.834 2.338 1.00 98.50 192 ARG A N 1
ATOM 1312 C CA . ARG A 1 192 ? -10.439 -3.135 2.978 1.00 98.50 192 ARG A CA 1
ATOM 1313 C C . ARG A 1 192 ? -9.034 -3.262 3.554 1.00 98.50 192 ARG A C 1
ATOM 1315 O O . ARG A 1 192 ? -8.051 -3.059 2.849 1.00 98.50 192 ARG A O 1
ATOM 1322 N N . ILE A 1 193 ? -8.948 -3.608 4.833 1.00 98.50 193 ILE A N 1
ATOM 1323 C CA . ILE A 1 193 ? -7.696 -3.915 5.526 1.00 98.50 193 ILE A CA 1
ATOM 1324 C C . ILE A 1 193 ? -7.747 -5.377 5.946 1.00 98.50 193 ILE A C 1
ATOM 1326 O O . ILE A 1 193 ? -8.659 -5.776 6.669 1.00 98.50 193 ILE A O 1
ATOM 1330 N N . GLU A 1 194 ? -6.781 -6.178 5.515 1.00 98.56 194 GLU A N 1
ATOM 1331 C CA . GLU A 1 194 ? -6.709 -7.596 5.856 1.00 98.56 194 GLU A CA 1
ATOM 1332 C C . GLU A 1 194 ? -5.497 -7.889 6.737 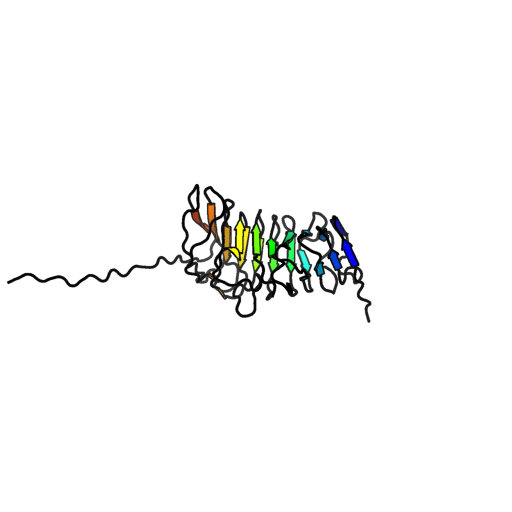1.00 98.56 194 GLU A C 1
ATOM 1334 O O . GLU A 1 194 ? -4.372 -7.516 6.409 1.00 98.56 194 GLU A O 1
ATOM 1339 N N . ALA A 1 195 ? -5.718 -8.594 7.844 1.00 98.38 195 ALA A N 1
ATOM 1340 C CA . ALA A 1 195 ? -4.655 -9.206 8.629 1.00 98.38 195 ALA A CA 1
ATOM 1341 C C . ALA A 1 195 ? -4.522 -10.677 8.207 1.00 98.38 195 ALA A C 1
ATOM 1343 O O . ALA A 1 195 ? -5.257 -11.542 8.683 1.00 98.38 195 ALA A O 1
ATOM 1344 N N . ASN A 1 196 ? -3.609 -10.947 7.275 1.00 98.19 196 ASN A N 1
ATOM 1345 C CA . ASN A 1 196 ? -3.320 -12.274 6.715 1.00 98.19 196 ASN A CA 1
ATOM 1346 C C . ASN A 1 196 ? -1.917 -12.787 7.085 1.00 98.19 196 ASN A C 1
ATOM 1348 O O . ASN A 1 196 ? -1.514 -13.861 6.650 1.00 98.19 196 ASN A O 1
ATOM 1352 N N . GLY A 1 197 ? -1.168 -12.016 7.873 1.00 97.81 197 GLY A N 1
ATOM 1353 C CA . GLY A 1 197 ? 0.162 -12.372 8.346 1.00 97.81 197 GLY A CA 1
ATOM 1354 C C . GLY A 1 197 ? 0.155 -13.446 9.426 1.00 97.81 197 GLY A C 1
ATOM 1355 O O . GLY A 1 197 ? -0.894 -13.862 9.925 1.00 97.81 197 GLY A O 1
ATOM 1356 N N . THR A 1 198 ? 1.349 -13.878 9.819 1.00 97.31 198 THR A N 1
ATOM 1357 C CA . THR A 1 198 ? 1.537 -14.868 10.890 1.00 97.31 198 THR A CA 1
ATOM 1358 C C . THR A 1 198 ? 1.520 -14.239 12.284 1.00 97.31 198 THR A C 1
ATOM 1360 O O . THR A 1 198 ? 1.246 -14.937 13.257 1.00 97.31 198 THR A O 1
ATOM 1363 N N . GLY A 1 199 ? 1.742 -12.924 12.397 1.00 97.00 199 GLY A N 1
ATOM 1364 C CA . GLY A 1 199 ? 1.639 -12.176 13.656 1.00 97.00 199 GLY A CA 1
ATOM 1365 C C . GLY A 1 199 ? 0.600 -11.057 13.624 1.00 97.00 199 GLY A C 1
ATOM 1366 O O . GLY A 1 199 ? -0.024 -10.797 12.598 1.00 97.00 199 GLY A O 1
ATOM 1367 N N . LEU A 1 200 ? 0.415 -10.397 14.773 1.00 96.62 200 LEU A N 1
ATOM 1368 C CA . LEU A 1 200 ? -0.598 -9.350 14.936 1.00 96.62 200 LEU A CA 1
ATOM 1369 C C . LEU A 1 200 ? -0.332 -8.132 14.043 1.00 96.62 200 LEU A C 1
ATOM 1371 O O . LEU A 1 200 ? 0.798 -7.662 13.938 1.00 96.62 200 LEU A O 1
ATOM 1375 N N . LEU A 1 201 ? -1.389 -7.549 13.489 1.00 97.69 201 LEU A N 1
ATOM 1376 C CA . LEU A 1 201 ? -1.375 -6.210 12.910 1.00 97.69 201 LEU A CA 1
ATOM 1377 C C . LEU A 1 201 ? -1.984 -5.216 13.902 1.00 97.69 201 LEU A C 1
ATOM 1379 O O . LEU A 1 201 ? -3.182 -5.264 14.183 1.00 97.69 201 LEU A O 1
ATOM 1383 N N . ARG A 1 202 ? -1.187 -4.275 14.411 1.00 96.62 202 ARG A N 1
ATOM 1384 C CA . ARG A 1 202 ? -1.675 -3.207 15.296 1.00 96.62 202 ARG A CA 1
ATOM 1385 C C . ARG A 1 202 ? -1.549 -1.837 14.642 1.00 96.62 202 ARG A C 1
ATOM 1387 O O . ARG A 1 202 ? -0.453 -1.298 14.522 1.00 96.62 202 ARG A O 1
ATOM 1394 N N . MET A 1 203 ? -2.691 -1.258 14.285 1.00 95.00 203 MET A N 1
ATOM 1395 C CA . MET A 1 203 ? -2.819 0.118 13.806 1.00 95.00 203 MET A CA 1
ATOM 1396 C C . MET A 1 203 ? -3.095 1.037 15.004 1.00 95.00 203 MET A C 1
ATOM 1398 O O . MET A 1 203 ? -4.250 1.215 15.394 1.00 95.00 203 MET A O 1
ATOM 1402 N N . ASN A 1 204 ? -2.045 1.573 15.638 1.00 94.00 204 ASN A N 1
ATOM 1403 C CA . ASN A 1 204 ? -2.118 2.299 16.920 1.00 94.00 204 ASN A CA 1
ATOM 1404 C C . ASN A 1 204 ? -2.306 3.819 16.784 1.00 94.00 204 ASN A C 1
ATOM 1406 O O . ASN A 1 204 ? -2.129 4.544 17.764 1.00 94.00 204 ASN A O 1
ATOM 1410 N N . SER A 1 205 ? -2.648 4.314 15.596 1.00 93.31 205 SER A N 1
ATOM 1411 C CA . SER A 1 205 ? -2.970 5.729 15.434 1.00 93.31 205 SER A CA 1
ATOM 1412 C C . SER A 1 205 ? -4.269 6.090 16.155 1.00 93.31 205 SER A C 1
ATOM 1414 O O . SER A 1 205 ? -5.257 5.367 16.066 1.00 93.31 205 SER A O 1
ATOM 1416 N N . THR A 1 206 ? -4.278 7.239 16.830 1.00 91.38 206 THR A N 1
ATOM 1417 C CA . THR A 1 206 ? -5.448 7.808 17.525 1.00 91.38 206 THR A CA 1
ATOM 1418 C C . THR A 1 206 ? -6.163 8.893 16.711 1.00 91.38 206 THR A C 1
ATOM 1420 O O . THR A 1 206 ? -7.099 9.538 17.203 1.00 91.38 206 THR A O 1
ATOM 1423 N N . GLY A 1 207 ? -5.713 9.113 15.471 1.00 93.06 207 GLY A N 1
ATOM 1424 C CA . GLY A 1 207 ? -6.344 10.021 14.520 1.00 93.06 207 GLY A CA 1
ATOM 1425 C C . GLY A 1 207 ? -7.705 9.521 14.032 1.00 93.06 207 GLY A C 1
ATOM 1426 O O . GLY A 1 207 ? -8.156 8.427 14.372 1.00 93.06 207 GLY A O 1
ATOM 1427 N N . THR A 1 208 ? -8.361 10.343 13.220 1.00 94.56 208 THR A N 1
ATOM 1428 C CA . THR A 1 208 ? -9.600 9.972 12.527 1.00 94.56 208 THR A CA 1
ATOM 1429 C C . THR A 1 208 ? -9.260 9.471 11.127 1.00 94.56 208 THR A C 1
ATOM 1431 O O . THR A 1 208 ? -8.426 10.073 10.449 1.00 94.56 208 THR A O 1
ATOM 1434 N N . VAL A 1 209 ? -9.907 8.390 10.688 1.00 96.62 209 VAL A N 1
ATOM 1435 C CA . VAL A 1 209 ? -9.887 7.968 9.282 1.00 96.62 209 VAL A CA 1
ATOM 1436 C C . VAL A 1 209 ? -10.422 9.122 8.437 1.00 96.62 209 VAL A C 1
ATOM 1438 O O . VAL A 1 209 ? -11.558 9.556 8.631 1.00 96.62 209 VAL A O 1
ATOM 1441 N N . ALA A 1 210 ? -9.604 9.646 7.527 1.00 97.88 210 ALA A N 1
ATOM 1442 C CA . ALA A 1 210 ? -10.053 10.708 6.635 1.00 97.88 210 ALA A CA 1
ATOM 1443 C C . ALA A 1 210 ? -10.991 10.134 5.568 1.00 97.88 210 ALA A C 1
ATOM 1445 O O . ALA A 1 210 ? -10.913 8.955 5.224 1.00 97.88 210 ALA A O 1
ATOM 1446 N N . THR A 1 211 ? -11.859 10.976 5.021 1.00 97.94 211 THR A N 1
ATOM 1447 C CA . THR A 1 211 ? -12.762 10.605 3.927 1.00 97.94 211 THR A CA 1
ATOM 1448 C C . THR A 1 211 ? -12.540 11.528 2.735 1.00 97.94 211 THR A C 1
ATOM 1450 O O . THR A 1 211 ? -12.117 12.674 2.902 1.00 97.94 211 THR A O 1
ATOM 1453 N N . SER A 1 212 ? -12.794 11.024 1.531 1.00 96.88 212 SER A N 1
ATOM 1454 C CA . SER A 1 212 ? -12.778 11.816 0.299 1.00 96.88 212 SER A CA 1
ATOM 1455 C C . SER A 1 212 ? -14.015 11.530 -0.545 1.00 96.88 212 SER A C 1
ATOM 1457 O O . SER A 1 212 ? -14.388 10.369 -0.705 1.00 96.88 212 SER A O 1
ATOM 1459 N N . GLY A 1 213 ? -14.591 12.583 -1.131 1.00 96.88 213 GLY A N 1
ATOM 1460 C CA . GLY A 1 213 ? -15.837 12.508 -1.894 1.00 96.88 213 GLY A CA 1
ATOM 1461 C C . GLY A 1 213 ? -17.089 12.465 -1.010 1.00 96.88 213 GLY A C 1
ATOM 1462 O O . GLY A 1 213 ? -17.008 12.225 0.197 1.00 96.88 213 GLY A O 1
ATOM 1463 N N . ASP A 1 214 ? -18.242 12.690 -1.640 1.00 97.31 214 ASP A N 1
ATOM 1464 C CA . ASP A 1 214 ? -19.551 12.690 -0.986 1.00 97.31 214 ASP A CA 1
ATOM 1465 C C . ASP A 1 214 ? -20.273 11.359 -1.228 1.00 97.31 214 ASP A C 1
ATOM 1467 O O . ASP A 1 214 ? -20.317 10.863 -2.354 1.00 97.31 214 ASP A O 1
ATOM 1471 N N . GLY A 1 215 ? -20.876 10.792 -0.182 1.00 97.38 215 GLY A N 1
ATOM 1472 C CA . GLY A 1 215 ? -21.668 9.558 -0.272 1.00 97.38 215 GLY A CA 1
ATOM 1473 C C . GLY A 1 215 ? -21.179 8.448 0.651 1.00 97.38 215 GLY A C 1
ATOM 1474 O O . GLY A 1 215 ? -20.022 8.443 1.060 1.00 97.38 215 GLY A O 1
ATOM 1475 N N . ALA A 1 216 ? -22.067 7.517 1.000 1.00 97.62 216 ALA A N 1
ATOM 1476 C CA . ALA A 1 216 ? -21.787 6.439 1.952 1.00 97.62 216 ALA A CA 1
ATOM 1477 C C . ALA A 1 216 ? -20.597 5.554 1.537 1.00 97.62 216 ALA A C 1
ATOM 1479 O O . ALA A 1 216 ? -20.302 5.402 0.354 1.00 97.62 216 ALA A O 1
ATOM 1480 N N . ARG A 1 217 ? -19.922 4.953 2.524 1.00 98.12 217 ARG A N 1
ATOM 1481 C CA . ARG A 1 217 ? -18.714 4.135 2.315 1.00 98.12 217 ARG A CA 1
ATOM 1482 C C . ARG A 1 217 ? -18.567 3.050 3.377 1.00 98.12 217 ARG A C 1
ATOM 1484 O O . ARG A 1 217 ? -19.065 3.193 4.492 1.00 98.12 217 ARG A O 1
ATOM 1491 N N . THR A 1 218 ? -17.839 1.985 3.045 1.00 98.38 218 THR A N 1
ATOM 1492 C CA . THR A 1 218 ? -17.574 0.868 3.966 1.00 98.38 218 THR A CA 1
ATOM 1493 C C . THR A 1 218 ? -16.080 0.693 4.212 1.00 98.38 218 THR A C 1
ATOM 1495 O O . THR A 1 218 ? -15.306 0.552 3.268 1.00 98.38 218 THR A O 1
ATOM 1498 N N . LEU A 1 219 ? -15.678 0.647 5.481 1.00 98.44 219 LEU A N 1
ATOM 1499 C CA . LEU A 1 219 ? -14.383 0.144 5.927 1.00 98.44 219 LEU A CA 1
ATOM 1500 C C . LEU A 1 219 ? -14.538 -1.319 6.350 1.00 98.44 219 LEU A C 1
ATOM 1502 O O . LEU A 1 219 ? -15.225 -1.626 7.322 1.00 98.44 219 LEU A O 1
ATOM 1506 N N . THR A 1 220 ? -13.871 -2.226 5.649 1.00 98.50 220 THR A N 1
ATOM 1507 C CA . THR A 1 220 ? -13.877 -3.651 5.976 1.00 98.50 220 THR A CA 1
ATOM 1508 C C . THR A 1 220 ? -12.577 -4.050 6.663 1.00 98.50 220 THR A C 1
ATOM 1510 O O . THR A 1 220 ? -11.505 -3.951 6.071 1.00 98.50 220 THR A O 1
ATOM 1513 N N . LEU A 1 221 ? -12.673 -4.543 7.894 1.00 98.44 221 LEU A N 1
ATOM 1514 C CA . LEU A 1 221 ? -11.581 -5.192 8.615 1.00 98.44 221 LEU A CA 1
ATOM 1515 C C . LEU A 1 221 ? -11.694 -6.701 8.406 1.00 98.44 221 LEU A C 1
ATOM 1517 O O . LEU A 1 221 ? -12.711 -7.308 8.750 1.00 98.44 221 LEU A O 1
ATOM 1521 N N . ALA A 1 222 ? -10.679 -7.312 7.806 1.00 98.38 222 ALA A N 1
ATOM 1522 C CA . ALA A 1 222 ? -10.736 -8.694 7.360 1.00 98.38 222 ALA A CA 1
ATOM 1523 C C . ALA A 1 222 ? -9.439 -9.477 7.584 1.00 98.38 222 ALA A C 1
ATOM 1525 O O . ALA A 1 222 ? -8.555 -9.058 8.329 1.00 98.38 222 ALA A O 1
ATOM 1526 N N . GLY A 1 223 ? -9.360 -10.650 6.966 1.00 97.69 223 GLY A N 1
ATOM 1527 C CA . GLY A 1 223 ? -8.236 -11.570 7.054 1.00 97.69 223 GLY A CA 1
ATOM 1528 C C . GLY A 1 223 ? -8.467 -12.737 8.010 1.00 97.69 223 GLY A C 1
ATOM 1529 O O . GLY A 1 223 ? -9.503 -12.829 8.683 1.00 97.69 223 GLY A O 1
ATOM 1530 N N . ALA A 1 224 ? -7.505 -13.655 8.015 1.00 97.69 224 ALA A N 1
ATOM 1531 C CA . ALA A 1 224 ? -7.556 -14.917 8.755 1.00 97.69 224 ALA A CA 1
ATOM 1532 C C . ALA A 1 224 ? -6.700 -14.925 10.034 1.00 97.69 224 ALA A C 1
ATOM 1534 O O . ALA A 1 224 ? -6.761 -15.887 10.797 1.00 97.69 224 ALA A O 1
ATOM 1535 N N . ASN A 1 225 ? -5.911 -13.877 10.292 1.00 97.94 225 ASN A N 1
ATOM 1536 C CA . ASN A 1 225 ? -5.033 -13.831 11.456 1.00 97.94 225 ASN A CA 1
ATOM 1537 C C . ASN A 1 225 ? -5.840 -13.780 12.766 1.00 97.94 225 ASN A C 1
ATOM 1539 O O . ASN A 1 225 ? -6.633 -12.865 12.995 1.00 97.94 225 ASN A O 1
ATOM 1543 N N . THR A 1 226 ? -5.617 -14.756 13.643 1.00 96.81 226 THR A N 1
ATOM 1544 C CA . THR A 1 226 ? -6.323 -14.908 14.925 1.00 96.81 226 THR A CA 1
ATOM 1545 C C . THR A 1 226 ? -5.592 -14.278 16.112 1.00 96.81 226 THR A C 1
ATOM 1547 O O . THR A 1 226 ? -6.099 -14.334 17.233 1.00 96.81 226 THR A O 1
ATOM 1550 N N . ALA A 1 227 ? -4.425 -13.660 15.897 1.00 96.94 227 ALA A N 1
ATOM 1551 C CA . ALA A 1 227 ? -3.769 -12.867 16.928 1.00 96.94 227 ALA A CA 1
ATOM 1552 C C . ALA A 1 227 ? -4.589 -11.602 17.235 1.00 96.94 227 ALA A C 1
ATOM 1554 O O . ALA A 1 227 ? -5.568 -11.279 16.562 1.00 96.94 227 ALA A O 1
ATOM 1555 N N . ASN A 1 228 ? -4.190 -10.861 18.270 1.00 94.69 228 ASN A N 1
ATOM 1556 C CA . ASN A 1 228 ? -4.889 -9.649 18.690 1.00 94.69 228 ASN A CA 1
ATOM 1557 C C . ASN A 1 228 ? -4.617 -8.466 17.731 1.00 94.69 228 ASN A C 1
ATOM 1559 O O . ASN A 1 228 ? -3.915 -7.515 18.090 1.00 94.69 228 ASN A O 1
ATOM 1563 N N . ASN A 1 229 ? -5.132 -8.529 16.497 1.00 97.06 229 ASN A N 1
ATOM 1564 C CA . ASN A 1 229 ? -5.046 -7.414 15.551 1.00 97.06 229 ASN A CA 1
ATOM 1565 C C . ASN A 1 229 ? -5.877 -6.258 16.080 1.00 97.06 229 ASN A C 1
ATOM 1567 O O . ASN A 1 229 ? -7.025 -6.454 16.446 1.00 97.06 229 ASN A O 1
ATOM 1571 N N . SER A 1 230 ? -5.335 -5.051 16.122 1.00 94.69 230 SER A N 1
ATOM 1572 C CA . SER A 1 230 ? -6.017 -3.931 16.769 1.00 94.69 230 SER A CA 1
ATOM 1573 C C . SER A 1 230 ? -6.116 -2.727 15.848 1.00 94.69 230 SER A C 1
ATOM 1575 O O . SER A 1 230 ? -5.152 -2.372 15.168 1.00 94.69 230 SER A O 1
ATOM 1577 N N . PHE A 1 231 ? -7.273 -2.072 15.885 1.00 95.00 231 PHE A N 1
ATOM 1578 C CA . PHE A 1 231 ? -7.572 -0.867 15.122 1.00 95.00 231 PHE A CA 1
ATOM 1579 C C . PHE A 1 231 ? -7.993 0.251 16.082 1.00 95.00 231 PHE A C 1
ATOM 1581 O O . PHE A 1 231 ? -9.041 0.155 16.720 1.00 95.00 231 PHE A O 1
ATOM 1588 N N . TYR A 1 232 ? -7.157 1.286 16.215 1.00 93.94 232 TYR A N 1
ATOM 1589 C CA . TYR A 1 232 ? -7.362 2.380 17.179 1.00 93.94 232 TYR A CA 1
ATOM 1590 C C . TYR A 1 232 ? -7.856 3.691 16.554 1.00 93.94 232 TYR A C 1
ATOM 1592 O O . TYR A 1 232 ? -8.162 4.636 17.287 1.00 93.94 232 TYR A O 1
ATOM 1600 N N . LEU A 1 233 ? -7.941 3.770 15.222 1.00 93.69 233 LEU A N 1
ATOM 1601 C CA . LEU A 1 233 ? -8.374 4.994 14.559 1.00 93.69 233 LEU A CA 1
ATOM 1602 C C . LEU A 1 233 ? -9.858 5.247 14.832 1.00 93.69 233 LEU A C 1
ATOM 1604 O O . LEU A 1 233 ? -10.678 4.328 14.864 1.00 93.69 233 LEU A O 1
ATOM 1608 N N . LYS A 1 234 ? -10.219 6.522 14.956 1.00 94.81 234 LYS A N 1
ATOM 1609 C CA . LYS A 1 234 ? -11.619 6.943 15.027 1.00 94.81 234 LYS A CA 1
ATOM 1610 C C . LYS A 1 234 ? -12.240 6.833 13.641 1.00 94.81 234 LYS A C 1
ATOM 1612 O O . LYS A 1 234 ? -11.657 7.296 12.662 1.00 94.81 234 LYS A O 1
ATOM 1617 N N . VAL A 1 235 ? -13.441 6.276 13.571 1.00 94.94 235 VAL A N 1
ATOM 1618 C CA . VAL A 1 235 ? -14.242 6.239 12.345 1.00 94.94 235 VAL A CA 1
ATOM 1619 C C . VAL A 1 235 ? -15.409 7.199 12.522 1.00 94.94 235 VAL A C 1
ATOM 1621 O O . VAL A 1 235 ? -16.131 7.117 13.512 1.00 94.94 235 VAL A O 1
ATOM 1624 N N . ALA A 1 236 ? -15.547 8.130 11.584 1.00 95.06 236 ALA A N 1
ATOM 1625 C CA . ALA A 1 236 ? -16.624 9.106 11.545 1.00 95.06 236 ALA A CA 1
ATOM 1626 C C . ALA A 1 236 ? -17.290 9.084 10.167 1.00 95.06 236 ALA A C 1
ATOM 1628 O O . ALA A 1 236 ? -16.704 8.616 9.182 1.00 95.06 236 ALA A O 1
ATOM 1629 N N . ASP A 1 237 ? -18.505 9.612 10.099 1.00 96.88 237 ASP A N 1
ATOM 1630 C CA . ASP A 1 237 ? -19.186 9.824 8.832 1.00 96.88 237 ASP A CA 1
ATOM 1631 C C . ASP A 1 237 ? -18.471 10.919 8.032 1.00 96.88 237 ASP A C 1
ATOM 1633 O O . ASP A 1 237 ? -18.106 11.973 8.554 1.00 96.88 237 ASP A O 1
ATOM 1637 N N . GLY A 1 238 ? -18.230 10.636 6.757 1.00 93.69 238 GLY A N 1
ATOM 1638 C CA . GLY A 1 238 ? -17.803 11.612 5.764 1.00 93.69 238 GLY A CA 1
ATOM 1639 C C . GLY A 1 238 ? -18.983 12.386 5.181 1.00 93.69 238 GLY A C 1
ATOM 1640 O O . GLY A 1 238 ? -20.150 12.087 5.444 1.00 93.69 238 GLY A O 1
ATOM 1641 N N . ALA A 1 239 ? -18.680 13.363 4.334 1.00 95.00 239 ALA A N 1
ATOM 1642 C CA . ALA A 1 239 ? -19.697 14.174 3.682 1.00 95.00 239 ALA A CA 1
ATOM 1643 C C . ALA A 1 239 ? -20.688 13.317 2.864 1.00 95.00 239 ALA A C 1
ATOM 1645 O O . ALA A 1 239 ? -20.333 12.304 2.258 1.00 95.00 239 ALA A O 1
ATOM 1646 N N . GLY A 1 240 ? -21.969 13.689 2.897 1.00 93.19 240 GLY A N 1
ATOM 1647 C CA . GLY A 1 240 ? -23.011 13.062 2.077 1.00 93.19 240 GLY A CA 1
ATOM 1648 C C . GLY A 1 240 ? -23.379 11.608 2.414 1.00 93.19 240 GLY A C 1
ATOM 1649 O O . GLY A 1 240 ? -24.127 11.004 1.650 1.00 93.19 240 GLY A O 1
ATOM 1650 N N . GLY A 1 241 ? -22.899 11.013 3.517 1.00 94.56 241 GLY A N 1
ATOM 1651 C CA . GLY A 1 241 ? -23.352 9.674 3.920 1.00 94.56 241 GLY A CA 1
ATOM 1652 C C . GLY A 1 241 ? -22.561 9.000 5.040 1.00 94.56 241 GLY A C 1
ATOM 1653 O O . GLY A 1 241 ? -21.474 9.436 5.417 1.00 94.56 241 GLY A O 1
ATOM 1654 N N . VAL A 1 242 ? -23.107 7.889 5.540 1.00 97.12 242 VAL A N 1
ATOM 1655 C CA . VAL A 1 242 ? -22.545 7.123 6.663 1.00 97.12 242 VAL A CA 1
ATOM 1656 C C . VAL A 1 242 ? -21.252 6.385 6.307 1.00 97.12 242 VAL A C 1
ATOM 1658 O O . VAL A 1 242 ? -21.059 5.956 5.164 1.00 97.12 242 VAL A O 1
ATOM 1661 N N . THR A 1 243 ? -20.373 6.206 7.293 1.00 97.62 243 THR A N 1
ATOM 1662 C CA . THR A 1 243 ? -19.230 5.287 7.214 1.00 97.62 243 THR A CA 1
ATOM 1663 C C . THR A 1 243 ? -19.537 4.016 8.001 1.00 97.62 243 THR A C 1
ATOM 1665 O O . THR A 1 243 ? -19.565 4.018 9.230 1.00 97.62 243 THR A O 1
ATOM 1668 N N . THR A 1 244 ? -19.724 2.899 7.304 1.00 97.56 244 THR A N 1
ATOM 1669 C CA . THR A 1 244 ? -19.960 1.594 7.935 1.00 97.56 244 THR A CA 1
ATOM 1670 C C . THR A 1 244 ? -18.641 0.871 8.187 1.00 97.56 244 THR A C 1
ATOM 1672 O O . THR A 1 244 ? -17.778 0.832 7.314 1.00 97.56 244 THR A O 1
ATOM 1675 N N . VAL A 1 245 ? -18.489 0.254 9.361 1.00 97.12 245 VAL A N 1
ATOM 1676 C CA . VAL A 1 245 ? -17.378 -0.664 9.648 1.00 97.12 245 VAL A CA 1
ATOM 1677 C C . VAL A 1 245 ? -17.900 -2.093 9.635 1.00 97.12 245 VAL A C 1
ATOM 1679 O O . VAL A 1 245 ? -18.841 -2.416 10.358 1.00 97.12 245 VAL A O 1
ATOM 1682 N N . VAL A 1 246 ? -17.282 -2.955 8.832 1.00 97.50 246 VAL A N 1
ATOM 1683 C CA . VAL A 1 246 ? -17.632 -4.376 8.731 1.00 97.50 246 VAL A CA 1
ATOM 1684 C C . VAL A 1 246 ? -16.442 -5.224 9.146 1.00 97.50 246 VAL A C 1
ATOM 1686 O O . VAL A 1 246 ? -15.330 -5.036 8.658 1.00 97.50 246 VAL A O 1
ATOM 1689 N N . LYS A 1 247 ? -16.686 -6.210 10.007 1.00 96.75 247 LYS A N 1
ATOM 1690 C CA . LYS A 1 247 ? -15.751 -7.304 10.255 1.00 96.75 247 LYS A CA 1
ATOM 1691 C C . LYS A 1 247 ? -16.072 -8.462 9.314 1.00 96.75 247 LYS A C 1
ATOM 1693 O O . LYS A 1 247 ? -17.188 -8.972 9.320 1.00 96.75 247 LYS A O 1
ATOM 1698 N N . ASN A 1 248 ? -15.095 -8.904 8.529 1.00 96.25 248 ASN A N 1
ATOM 1699 C CA . ASN A 1 248 ? -15.241 -10.019 7.593 1.00 96.25 248 ASN A CA 1
ATOM 1700 C C . ASN A 1 248 ? -14.137 -11.075 7.809 1.00 96.25 248 ASN A C 1
ATOM 1702 O O . ASN A 1 248 ? -13.038 -10.751 8.246 1.00 96.25 248 ASN A O 1
ATOM 1706 N N . GLY A 1 249 ? -14.420 -12.353 7.559 1.00 95.31 249 GLY A N 1
ATOM 1707 C CA . GLY A 1 249 ? -13.457 -13.448 7.760 1.00 95.31 249 GLY A CA 1
ATOM 1708 C C . GLY A 1 249 ? -13.257 -13.888 9.219 1.00 95.31 249 GLY A C 1
ATOM 1709 O O . GLY A 1 249 ? -13.859 -13.336 10.143 1.00 95.31 249 GLY A O 1
ATOM 1710 N N . THR A 1 250 ? -12.398 -14.890 9.414 1.00 95.94 250 THR A N 1
ATOM 1711 C CA . THR A 1 250 ? -12.189 -15.610 10.687 1.00 95.94 250 THR A CA 1
ATOM 1712 C C . THR A 1 250 ? -11.206 -14.939 11.646 1.00 95.94 250 THR A C 1
ATOM 1714 O O . THR A 1 250 ? -11.172 -15.301 12.819 1.00 95.94 250 THR A O 1
ATOM 1717 N N . GLY A 1 251 ? -10.415 -13.966 11.180 1.00 96.25 251 GLY A N 1
ATOM 1718 C CA . GLY A 1 251 ? -9.421 -13.288 12.011 1.00 96.25 251 GLY A CA 1
ATOM 1719 C C . GLY A 1 251 ? -10.031 -12.461 13.145 1.00 96.25 251 GLY A C 1
ATOM 1720 O O . GLY A 1 251 ? -11.228 -12.175 13.141 1.00 96.25 251 GLY A O 1
ATOM 1721 N N . VAL A 1 252 ? -9.217 -12.034 14.106 1.00 95.56 252 VAL A N 1
ATOM 1722 C CA . VAL A 1 252 ? -9.659 -11.294 15.303 1.00 95.56 252 VAL A CA 1
ATOM 1723 C C . VAL A 1 252 ? -9.323 -9.810 15.156 1.00 95.56 252 VAL A C 1
ATOM 1725 O O . VAL A 1 252 ? -8.203 -9.481 14.793 1.00 95.56 252 VAL A O 1
ATOM 1728 N N . TRP A 1 253 ? -10.288 -8.923 15.427 1.00 95.62 253 TRP A N 1
ATOM 1729 C CA . TRP A 1 253 ? -10.125 -7.462 15.355 1.00 95.62 253 TRP A CA 1
ATOM 1730 C C . TRP A 1 253 ? -10.843 -6.764 16.523 1.00 95.62 253 TRP A C 1
ATOM 1732 O O . TRP A 1 253 ? -12.001 -6.364 16.366 1.00 95.62 253 TRP A O 1
ATOM 1742 N N . PRO A 1 254 ? -10.222 -6.615 17.707 1.00 89.75 254 PRO A N 1
ATOM 1743 C CA . PRO A 1 254 ? -10.836 -5.874 18.792 1.00 89.75 254 PRO A CA 1
ATOM 1744 C C . PRO A 1 254 ? -10.865 -4.384 18.465 1.00 89.75 254 PRO A C 1
ATOM 1746 O O . PRO A 1 254 ? -9.852 -3.772 18.110 1.00 89.75 254 PRO A O 1
ATOM 1749 N N . LEU A 1 255 ? -12.060 -3.811 18.584 1.00 83.25 255 LEU A N 1
ATOM 1750 C CA . LEU A 1 255 ? -12.292 -2.384 18.428 1.00 83.25 255 LEU A CA 1
ATOM 1751 C C . LEU A 1 255 ? -12.251 -1.730 19.804 1.00 83.25 255 LEU A C 1
ATOM 1753 O O . LEU A 1 255 ? -13.004 -2.103 20.705 1.00 83.25 255 LEU A O 1
ATOM 1757 N N . TRP A 1 256 ? -11.363 -0.755 19.964 1.00 71.44 256 TRP A N 1
ATOM 1758 C CA . TRP A 1 256 ? -11.194 -0.045 21.224 1.00 71.44 256 TRP A CA 1
ATOM 1759 C C . TRP A 1 256 ? -12.013 1.242 21.211 1.00 71.44 256 TRP A C 1
ATOM 1761 O O . TRP A 1 256 ? -11.743 2.157 20.438 1.00 71.44 256 TRP A O 1
ATOM 1771 N N . VAL A 1 257 ? -12.990 1.334 22.111 1.00 60.47 257 VAL A N 1
ATOM 1772 C CA . VAL A 1 257 ? -13.655 2.598 22.448 1.00 60.47 257 VAL A CA 1
ATOM 1773 C C . VAL A 1 257 ? -12.955 3.191 23.674 1.00 60.47 257 VAL A C 1
ATOM 1775 O O . VAL A 1 257 ? -12.825 2.490 24.680 1.00 60.47 257 VAL A O 1
ATOM 1778 N N . PRO A 1 258 ? -12.493 4.457 23.648 1.00 55.31 258 PRO A N 1
ATOM 1779 C CA . PRO A 1 258 ? -11.944 5.084 24.842 1.00 55.31 258 PRO A CA 1
ATOM 1780 C C . PRO A 1 258 ? -13.042 5.195 25.904 1.00 55.31 258 PRO A C 1
ATOM 1782 O O . PRO A 1 258 ? -14.007 5.941 25.735 1.00 55.31 258 PRO A O 1
ATOM 1785 N N . VAL A 1 259 ? -12.903 4.472 27.014 1.00 53.06 259 VAL A N 1
ATOM 1786 C CA . VAL A 1 259 ? -13.791 4.640 28.168 1.00 53.06 259 VAL A CA 1
ATOM 1787 C C . VAL A 1 259 ? -13.444 5.971 28.837 1.00 53.06 259 VAL A C 1
ATOM 1789 O O . VAL A 1 259 ? -12.346 6.142 29.367 1.00 53.06 259 VAL A O 1
ATOM 1792 N N . ARG A 1 260 ? -14.371 6.939 28.831 1.00 59.22 260 ARG A N 1
ATOM 1793 C CA . ARG A 1 260 ? -14.273 8.108 29.717 1.00 59.22 260 ARG A CA 1
ATOM 1794 C C . ARG A 1 260 ? -14.544 7.639 31.143 1.00 59.22 260 ARG A C 1
ATOM 1796 O O . ARG A 1 260 ? -15.678 7.318 31.480 1.00 59.22 260 ARG A O 1
ATOM 1803 N N . LEU A 1 261 ? -13.519 7.634 31.990 1.00 49.06 261 LEU A N 1
ATOM 1804 C CA . LEU A 1 261 ? -13.712 7.471 33.427 1.00 49.06 261 LEU A CA 1
ATOM 1805 C C . LEU A 1 261 ? -14.407 8.733 33.964 1.00 49.06 261 LEU A C 1
ATOM 1807 O O . LEU A 1 261 ? -13.766 9.770 34.142 1.00 49.06 261 LEU A O 1
ATOM 1811 N N . ILE A 1 262 ? -15.721 8.677 34.197 1.00 58.47 262 ILE A N 1
ATOM 1812 C CA . ILE A 1 262 ? -16.417 9.735 34.937 1.00 58.47 262 ILE A CA 1
ATOM 1813 C C . ILE A 1 262 ? -16.000 9.573 36.397 1.00 58.47 262 ILE A C 1
ATOM 1815 O O . ILE A 1 262 ? -16.452 8.667 37.093 1.00 58.47 262 ILE A O 1
ATOM 1819 N N . ARG A 1 263 ? -15.093 10.433 36.860 1.00 58.50 263 ARG A N 1
ATOM 1820 C CA . ARG A 1 263 ? -14.768 10.527 38.281 1.00 58.50 263 ARG A CA 1
ATOM 1821 C C . ARG A 1 263 ? -16.007 11.111 38.969 1.00 58.50 263 ARG A C 1
ATOM 1823 O O . ARG A 1 263 ? -16.317 12.281 38.761 1.00 58.50 263 ARG A O 1
ATOM 1830 N N . ALA A 1 264 ? -16.753 10.291 39.709 1.00 56.16 264 ALA A N 1
ATOM 1831 C C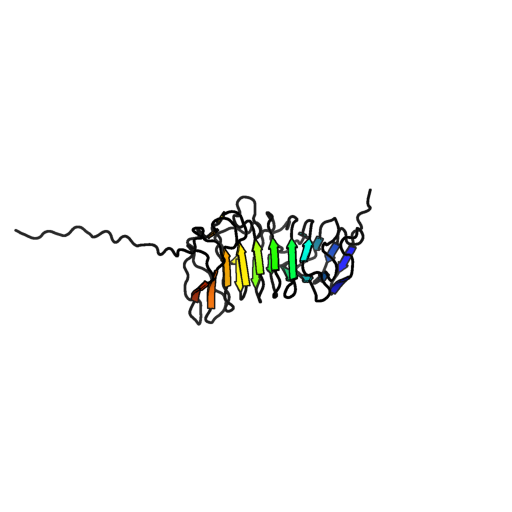A . ALA A 1 264 ? -17.868 10.777 40.515 1.00 56.16 264 ALA A CA 1
ATOM 1832 C C . ALA A 1 264 ? -17.329 11.824 41.503 1.00 56.16 264 ALA A C 1
ATOM 1834 O O . ALA A 1 264 ? -16.398 11.541 42.260 1.00 56.16 264 ALA A O 1
ATOM 1835 N N . GLY A 1 265 ? -17.861 13.048 41.445 1.00 62.00 265 GLY A N 1
ATOM 1836 C CA . GLY A 1 265 ? -17.549 14.086 42.425 1.00 62.00 265 GLY A CA 1
ATOM 1837 C C . GLY A 1 265 ? -17.985 13.651 43.832 1.00 62.00 265 GLY A C 1
ATOM 1838 O O . GLY A 1 265 ? -18.867 12.795 43.959 1.00 62.00 265 GLY A O 1
ATOM 1839 N N . PRO A 1 266 ? -17.371 14.199 44.894 1.00 60.47 266 PRO A N 1
ATOM 1840 C CA . PRO A 1 266 ? -17.720 13.829 46.259 1.00 60.47 266 PRO A CA 1
ATOM 1841 C C . PRO A 1 266 ? -19.203 14.122 46.524 1.00 60.47 266 PRO A C 1
ATOM 1843 O O . PRO A 1 266 ? -19.687 15.220 46.255 1.00 60.47 266 PRO A O 1
ATOM 1846 N N . ARG A 1 267 ? -19.928 13.126 47.054 1.00 56.75 267 ARG A N 1
ATOM 1847 C CA . ARG A 1 267 ? -21.271 13.318 47.618 1.00 56.75 267 ARG A CA 1
ATOM 1848 C C . ARG A 1 267 ? -21.158 14.352 48.738 1.00 56.75 267 ARG A C 1
ATOM 1850 O O . ARG A 1 267 ? -20.513 14.075 49.746 1.00 56.75 267 ARG A O 1
ATOM 1857 N N . SER A 1 268 ? -21.788 15.515 48.584 1.00 59.59 268 SER A N 1
ATOM 1858 C CA . SER A 1 268 ? -22.020 16.410 49.715 1.00 59.59 268 SER A CA 1
ATOM 1859 C C . SER A 1 268 ? -22.975 15.707 50.679 1.00 59.59 268 SER A C 1
ATOM 1861 O O . SER A 1 268 ? -24.158 15.540 50.376 1.00 59.59 268 SER A O 1
ATOM 1863 N N . GLY A 1 269 ? -22.453 15.240 51.810 1.00 55.06 269 GLY A N 1
ATOM 1864 C CA . GLY A 1 269 ? -23.279 14.825 52.934 1.00 55.06 269 GLY A CA 1
ATOM 1865 C C . GLY A 1 269 ? -23.980 16.047 53.518 1.00 55.06 269 GLY A C 1
ATOM 1866 O O . GLY A 1 269 ? -23.321 17.001 53.920 1.00 55.06 269 GLY A O 1
ATOM 1867 N N . VAL A 1 270 ? -25.310 16.011 53.537 1.00 60.88 270 VAL A N 1
ATOM 1868 C CA . VAL A 1 270 ? -26.148 16.861 54.384 1.00 60.88 270 VAL A CA 1
ATOM 1869 C C . VAL A 1 270 ? -26.772 15.945 55.436 1.00 60.88 270 VAL A C 1
ATOM 1871 O O . VAL A 1 270 ? -27.309 14.895 55.081 1.00 60.88 270 VAL A O 1
ATOM 1874 N N . GLY A 1 271 ? -26.684 16.349 56.704 1.00 55.12 271 GLY A N 1
ATOM 1875 C CA . GLY A 1 271 ? -27.269 15.695 57.882 1.00 55.12 271 GLY A CA 1
ATOM 1876 C C . GLY A 1 271 ? -26.223 15.621 58.998 1.00 55.12 271 GLY A C 1
ATOM 1877 O O . GLY A 1 271 ? -25.216 14.948 58.814 1.00 55.12 271 GLY A O 1
ATOM 1878 N N . HIS A 1 272 ? -26.331 16.294 60.141 1.00 45.75 272 HIS A N 1
ATOM 1879 C CA . HIS A 1 272 ? -27.399 17.059 60.791 1.00 45.75 272 HIS A CA 1
ATOM 1880 C C . HIS A 1 272 ? -26.783 18.244 61.544 1.00 45.75 272 HIS A C 1
ATOM 1882 O O . HIS A 1 272 ? -25.586 18.139 61.897 1.00 45.75 272 HIS A O 1
#

Secondary structure (DSSP, 8-state):
-------EE-SEEEEEEE--SSGGGTT-EE-SSEEEEEEESEE--SSPEEEESSS-EEEEEE-TTS-SEEEE-S-EEEE-SSTT-EEEEEEPTT-EEEE-S-EE-SSS--EEEE-SSSEEEE-S-B---SPEEEETT-EEEES----BTBBTTBSPPTT-GGGEEEESEEEEE-SS-EEE----EE-TT-EEEEE-SSS-EEE---SBPEE-SSS-EEEEEE-S--S--EE--B---BTTB-EEEEE-SSS--PBPP------PPP------

Radius of gyration: 21.53 Å; chains: 1; bounding box: 59×33×86 Å